Protein AF-A0A538G1U7-F1 (afdb_monomer_lite)

Foldseek 3Di:
DPPPVVVVVVDDDPDDPDDDPDDDPDDDDPVPPPVVVVVVPDDDDPDPDDPPDADPVRVVVVLCVLLQQVHADADQPQVNQVSNVKAFPLFLVRVLVSNVNRHPPRDQVSVLVCLQVQQWFWAQFPPRGIIIHGLVSLVVRCVVCLVVLVVCCCVPVVDDPVQLLQLLVVLCVCQPPNRKDFQVRQVVVPSRNDDVCNSSVFGKIQHPPDSGPVRRHSGIIHGSVNSD

Sequence (228 aa):
MRRLERLACLLREPREQGLRPGGVLLGIALDRLGDDVHRRTVTWRPVAGSQRVLTERALNRAVLARQLLLERAKLPLARAAERVGCLQTQYAPSAYIGFWSRLEGFEREQLTRALERRSVVQAMMMRNTIHVASSRDYWPMILAIRAERKAWARRVQQAEDRELERAAAKLRKLLAGGETLRLRELQALGRIVWRPGTAIWVDLVRVPPSGTWERRRADLYGLAEDWL

Structure (mmCIF, N/CA/C/O backbone):
data_AF-A0A538G1U7-F1
#
_entry.id   AF-A0A538G1U7-F1
#
loop_
_atom_site.group_PDB
_atom_site.id
_atom_site.type_symbol
_atom_site.label_atom_id
_atom_site.label_alt_id
_atom_site.label_comp_id
_atom_site.label_asym_id
_atom_site.label_entity_id
_atom_site.label_seq_id
_atom_site.pdbx_PDB_ins_code
_atom_site.Cartn_x
_atom_site.Cartn_y
_atom_site.Cartn_z
_atom_site.occupancy
_atom_site.B_iso_or_equiv
_atom_site.auth_seq_id
_atom_site.auth_comp_id
_atom_site.auth_asym_id
_atom_site.auth_atom_id
_atom_site.pdbx_PDB_model_num
ATOM 1 N N . MET A 1 1 ? 16.052 44.076 -12.932 1.00 44.34 1 MET A N 1
ATOM 2 C CA . MET A 1 1 ? 16.439 43.867 -11.516 1.00 44.34 1 MET A CA 1
ATOM 3 C C . MET A 1 1 ? 15.292 43.705 -10.504 1.00 44.34 1 MET A C 1
ATOM 5 O O . MET A 1 1 ? 15.570 43.177 -9.448 1.00 44.34 1 MET A O 1
ATOM 9 N N . ARG A 1 2 ? 14.011 44.030 -10.773 1.00 37.94 2 ARG A N 1
ATOM 10 C CA . ARG A 1 2 ? 12.930 43.920 -9.748 1.00 37.94 2 ARG A CA 1
ATOM 11 C C . ARG A 1 2 ? 12.080 42.631 -9.760 1.00 37.94 2 ARG A C 1
ATOM 13 O O . ARG A 1 2 ? 11.063 42.562 -9.077 1.00 37.94 2 ARG A O 1
ATOM 20 N N . ARG A 1 3 ? 12.460 41.603 -10.533 1.00 33.12 3 ARG A N 1
ATOM 21 C CA . ARG A 1 3 ? 11.709 40.326 -10.630 1.00 33.12 3 ARG A CA 1
ATOM 22 C C . ARG A 1 3 ? 12.423 39.117 -10.008 1.00 33.12 3 ARG A C 1
ATOM 24 O O . ARG A 1 3 ? 11.791 38.085 -9.835 1.00 33.12 3 ARG A O 1
ATOM 31 N N . LEU A 1 4 ? 13.696 39.261 -9.631 1.00 32.84 4 LEU A N 1
ATOM 32 C CA . LEU A 1 4 ? 14.513 38.190 -9.039 1.00 32.84 4 LEU A CA 1
ATOM 33 C C . LEU A 1 4 ? 14.521 38.210 -7.499 1.00 32.84 4 LEU A C 1
ATOM 35 O O . LEU A 1 4 ? 14.695 37.167 -6.881 1.00 32.84 4 LEU A O 1
ATOM 39 N N . GLU A 1 5 ? 14.215 39.344 -6.863 1.00 32.16 5 GLU A N 1
ATOM 40 C CA . GLU A 1 5 ? 14.217 39.458 -5.393 1.00 32.16 5 GLU A CA 1
ATOM 41 C C . GLU A 1 5 ? 13.002 38.798 -4.713 1.00 32.16 5 GLU A C 1
ATOM 43 O O . GLU A 1 5 ? 13.082 38.426 -3.546 1.00 32.16 5 GLU A O 1
ATOM 48 N N . ARG A 1 6 ? 11.894 38.545 -5.432 1.00 33.81 6 ARG A N 1
ATOM 49 C CA . ARG A 1 6 ? 10.743 37.809 -4.862 1.00 33.81 6 ARG A CA 1
ATOM 50 C C . ARG A 1 6 ? 10.951 36.297 -4.792 1.00 33.81 6 ARG A C 1
ATOM 52 O O . ARG A 1 6 ? 10.266 35.642 -4.015 1.00 33.81 6 ARG A O 1
ATOM 59 N N . LEU A 1 7 ? 11.889 35.739 -5.562 1.00 30.88 7 LEU A N 1
ATOM 60 C CA . LEU A 1 7 ? 12.224 34.314 -5.474 1.00 30.88 7 LEU A CA 1
ATOM 61 C C . LEU A 1 7 ? 13.214 34.011 -4.342 1.00 30.88 7 LEU A C 1
ATOM 63 O O . LEU A 1 7 ? 13.227 32.896 -3.831 1.00 30.88 7 LEU A O 1
ATOM 67 N N . ALA A 1 8 ? 13.992 35.001 -3.900 1.00 28.52 8 ALA A N 1
ATOM 68 C CA . ALA A 1 8 ? 15.019 34.811 -2.878 1.00 28.52 8 ALA A CA 1
ATOM 69 C C . ALA A 1 8 ? 14.463 34.674 -1.445 1.00 28.52 8 ALA A C 1
ATOM 71 O O . ALA A 1 8 ? 15.168 34.200 -0.559 1.00 28.52 8 ALA A O 1
ATOM 72 N N . CYS A 1 9 ? 13.195 35.027 -1.199 1.00 30.38 9 CYS A N 1
ATOM 73 C CA . CYS A 1 9 ? 12.581 34.872 0.126 1.00 30.38 9 CYS A CA 1
ATOM 74 C C . CYS A 1 9 ? 12.020 33.453 0.381 1.00 30.38 9 CYS A C 1
ATOM 76 O O . CYS A 1 9 ? 11.665 33.121 1.507 1.00 30.38 9 CYS A O 1
ATOM 78 N N . LEU A 1 10 ? 11.977 32.586 -0.639 1.00 33.16 10 LEU A N 1
ATOM 79 C CA . LEU A 1 10 ? 11.431 31.222 -0.543 1.00 33.16 10 LEU A CA 1
ATOM 80 C C . LEU A 1 10 ? 12.431 30.168 -0.027 1.00 33.16 10 LEU A C 1
ATOM 82 O O . LEU A 1 10 ? 12.093 28.988 0.015 1.00 33.16 10 LEU A O 1
ATOM 86 N N . LEU A 1 11 ? 13.648 30.570 0.360 1.00 34.09 11 LEU A N 1
ATOM 87 C CA . LEU A 1 11 ? 14.743 29.655 0.714 1.00 34.09 11 LEU A CA 1
ATOM 88 C C . LEU A 1 11 ? 15.348 29.883 2.111 1.00 34.09 11 LEU A C 1
ATOM 90 O O . LEU A 1 11 ? 16.495 29.511 2.340 1.00 34.09 11 LEU A O 1
ATOM 94 N N . ARG A 1 12 ? 14.611 30.458 3.072 1.00 32.06 12 ARG A N 1
ATOM 95 C CA . ARG A 1 12 ? 15.049 30.416 4.481 1.00 32.06 12 ARG A CA 1
ATOM 96 C C . ARG A 1 12 ? 14.421 29.231 5.214 1.00 32.06 12 ARG A C 1
ATOM 98 O O . ARG A 1 12 ? 13.218 29.005 5.144 1.00 32.06 12 ARG A O 1
ATOM 105 N N . GLU A 1 13 ? 15.299 28.463 5.850 1.00 34.59 13 GLU A N 1
ATOM 106 C CA . GLU A 1 13 ? 15.060 27.206 6.559 1.00 34.59 13 GLU A CA 1
ATOM 107 C C . GLU A 1 13 ? 13.915 27.253 7.589 1.00 34.59 13 GLU A C 1
ATOM 109 O O . GLU A 1 13 ? 13.668 28.298 8.194 1.00 34.59 13 GLU A O 1
ATOM 114 N N . PRO A 1 14 ? 13.263 26.107 7.876 1.00 35.12 14 PRO A N 1
ATOM 115 C CA . PRO A 1 14 ? 12.273 25.979 8.937 1.00 35.12 14 PRO A CA 1
ATOM 116 C C . PRO A 1 14 ? 12.979 25.875 10.294 1.00 35.12 14 PRO A C 1
ATOM 118 O O . PRO A 1 14 ? 13.036 24.806 10.900 1.00 35.12 14 PRO A O 1
ATOM 121 N N . ARG A 1 15 ? 13.542 26.978 10.782 1.00 31.94 15 ARG A N 1
ATOM 122 C CA . ARG A 1 15 ? 13.901 27.099 12.196 1.00 31.94 15 ARG A CA 1
ATOM 123 C C . ARG A 1 15 ? 12.947 28.088 12.851 1.00 31.94 15 ARG A C 1
ATOM 125 O O . ARG A 1 15 ? 12.766 29.197 12.368 1.00 31.94 15 ARG A O 1
ATOM 132 N N . GLU A 1 16 ? 12.345 27.610 13.937 1.00 35.84 16 GLU A N 1
ATOM 133 C CA . GLU A 1 16 ? 11.617 28.388 14.941 1.00 35.84 16 GLU A CA 1
ATOM 134 C C . GLU A 1 16 ? 10.232 28.897 14.512 1.00 35.84 16 GLU A C 1
ATOM 136 O O . GLU A 1 16 ? 9.997 30.077 14.265 1.00 35.84 16 GLU A O 1
ATOM 141 N N . GLN A 1 17 ? 9.246 27.992 14.545 1.00 36.72 17 GLN A N 1
ATOM 142 C CA . GLN A 1 17 ? 7.859 28.385 14.819 1.00 36.72 17 GLN A CA 1
ATOM 143 C C . GLN A 1 17 ? 7.765 28.855 16.280 1.00 36.72 17 GLN A C 1
ATOM 145 O O . GLN A 1 17 ? 7.341 28.118 17.168 1.00 36.72 17 GLN A O 1
ATOM 150 N N . GLY A 1 18 ? 8.217 30.083 16.538 1.00 28.28 18 GLY A N 1
ATOM 151 C CA . GLY A 1 18 ? 7.976 30.782 17.794 1.00 28.28 18 GLY A CA 1
ATOM 152 C C . GLY A 1 18 ? 6.490 31.113 17.916 1.00 28.28 18 GLY A C 1
ATOM 153 O O . GLY A 1 18 ? 5.985 32.004 17.234 1.00 28.28 18 GLY A O 1
ATOM 154 N N . LEU A 1 19 ? 5.785 30.377 18.774 1.00 34.47 19 LEU A N 1
ATOM 155 C CA . LEU A 1 19 ? 4.398 30.652 19.141 1.00 34.47 19 LEU A CA 1
ATOM 156 C C . LEU A 1 19 ? 4.337 31.993 19.889 1.00 34.47 19 LEU A C 1
ATOM 158 O O . LEU A 1 19 ? 4.812 32.098 21.018 1.00 34.47 19 LEU A O 1
ATOM 162 N N . ARG A 1 20 ? 3.746 33.025 19.275 1.00 32.31 20 ARG A N 1
ATOM 163 C CA . ARG A 1 20 ? 3.330 34.231 20.005 1.00 32.31 20 ARG A CA 1
ATOM 164 C C . ARG A 1 20 ? 1.967 33.973 20.664 1.00 32.31 20 ARG A C 1
ATOM 166 O O . ARG A 1 20 ? 1.074 33.450 19.995 1.00 32.31 20 ARG A O 1
ATOM 173 N N . PRO A 1 21 ? 1.774 34.330 21.944 1.00 33.50 21 PRO A N 1
ATOM 174 C CA . PRO A 1 21 ? 0.507 34.133 22.634 1.00 33.50 21 PRO A CA 1
ATOM 175 C C . PRO A 1 21 ? -0.481 35.222 22.198 1.00 33.50 21 PRO A C 1
ATOM 177 O O . PRO A 1 21 ? -0.454 36.347 22.686 1.00 33.50 21 PRO A O 1
ATOM 180 N N . GLY A 1 22 ? -1.328 34.890 21.228 1.00 32.31 22 GLY A N 1
ATOM 181 C CA . GLY A 1 22 ? -2.382 35.772 20.732 1.00 32.31 22 GLY A CA 1
ATOM 182 C C . GLY A 1 22 ? -2.968 35.246 19.428 1.00 32.31 22 GLY A C 1
ATOM 183 O O . GLY A 1 22 ? -2.480 35.583 18.358 1.00 32.31 22 GLY A O 1
ATOM 184 N N . GLY A 1 23 ? -4.009 34.414 19.529 1.00 30.97 23 GLY A N 1
ATOM 185 C CA . GLY A 1 23 ? -4.770 33.903 18.383 1.00 30.97 23 GLY A CA 1
ATOM 186 C C . GLY A 1 23 ? -4.210 32.606 17.795 1.00 30.97 23 GLY A C 1
ATOM 187 O O . GLY A 1 23 ? -3.377 32.614 16.895 1.00 30.97 23 GLY A O 1
ATOM 188 N N . VAL A 1 24 ? -4.701 31.467 18.285 1.00 29.08 24 VAL A N 1
ATOM 189 C CA . VAL A 1 24 ? -4.413 30.149 17.706 1.00 29.08 24 VAL A CA 1
ATOM 190 C C . VAL A 1 24 ? -5.210 29.996 16.407 1.00 29.08 24 VAL A C 1
ATOM 192 O O . VAL A 1 24 ? -6.417 29.770 16.441 1.00 29.08 24 VAL A O 1
ATOM 195 N N . LEU A 1 25 ? -4.536 30.092 15.260 1.00 29.36 25 LEU A N 1
ATOM 196 C CA . LEU A 1 25 ? -5.023 29.555 13.987 1.00 29.36 25 LEU A CA 1
ATOM 197 C C . LEU A 1 25 ? -4.404 28.163 13.824 1.00 29.36 25 LEU A C 1
ATOM 199 O O . LEU A 1 25 ? -3.249 28.012 13.427 1.00 29.36 25 LEU A O 1
ATOM 203 N N . LEU A 1 26 ? -5.157 27.139 14.233 1.00 31.12 26 LEU A N 1
ATOM 204 C CA . LEU A 1 26 ? -4.727 25.747 14.169 1.00 31.12 26 LEU A CA 1
ATOM 205 C C . LEU A 1 26 ? -4.670 25.301 12.701 1.00 31.12 26 LEU A C 1
ATOM 207 O O . LEU A 1 26 ? -5.693 25.134 12.036 1.00 31.12 26 LEU A O 1
ATOM 211 N N . GLY A 1 27 ? -3.447 25.122 12.207 1.00 30.02 27 GLY A N 1
ATOM 212 C CA . GLY A 1 27 ? -3.151 24.644 10.868 1.00 30.02 27 GLY A CA 1
ATOM 213 C C . GLY A 1 27 ? -3.585 23.197 10.639 1.00 30.02 27 GLY A C 1
ATOM 214 O O . GLY A 1 27 ? -3.005 22.258 11.177 1.00 30.02 27 GLY A O 1
ATOM 215 N N . ILE A 1 28 ? -4.535 23.028 9.726 1.00 29.14 28 ILE A N 1
ATOM 216 C CA . ILE A 1 28 ? -4.480 22.004 8.682 1.00 29.14 28 ILE A CA 1
ATOM 217 C C . ILE A 1 28 ? -4.607 22.785 7.377 1.00 29.14 28 ILE A C 1
ATOM 219 O O . ILE A 1 28 ? -5.504 23.611 7.239 1.00 29.14 28 ILE A O 1
ATOM 223 N N . ALA A 1 29 ? -3.662 22.581 6.465 1.00 31.03 29 ALA A N 1
ATOM 224 C CA . ALA A 1 29 ? -3.515 23.320 5.21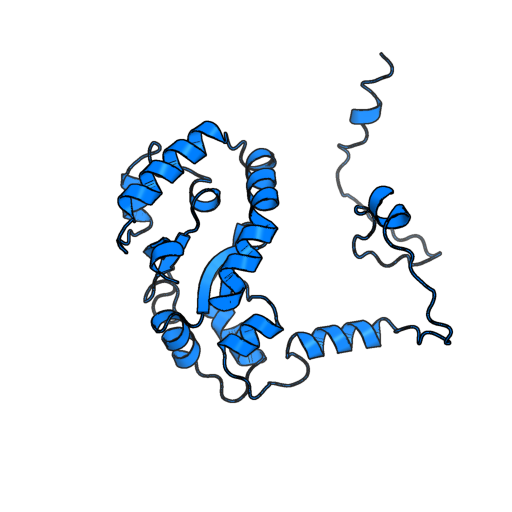9 1.00 31.03 29 ALA A CA 1
ATOM 225 C C . ALA A 1 29 ? -4.829 23.425 4.415 1.00 31.03 29 ALA A C 1
ATOM 227 O O . ALA A 1 29 ? -5.165 22.536 3.638 1.00 31.03 29 ALA A O 1
ATOM 228 N N . LEU A 1 30 ? -5.535 24.545 4.578 1.00 32.94 30 LEU A N 1
ATOM 229 C CA . LEU A 1 30 ? -6.548 25.044 3.644 1.00 32.94 30 LEU A CA 1
ATOM 230 C C . LEU A 1 30 ? -6.001 26.184 2.765 1.00 32.94 30 LEU A C 1
ATOM 232 O O . LEU A 1 30 ? -6.608 26.527 1.757 1.00 32.94 30 LEU A O 1
ATOM 236 N N . ASP A 1 31 ? -4.792 26.677 3.042 1.00 33.31 31 ASP A N 1
ATOM 237 C CA . ASP A 1 31 ? -4.161 27.791 2.314 1.00 33.31 31 ASP A CA 1
ATOM 238 C C . ASP A 1 31 ? -3.527 27.418 0.959 1.00 33.31 31 ASP A C 1
ATOM 240 O O . ASP A 1 31 ? -2.679 28.135 0.428 1.00 33.31 31 ASP A O 1
ATOM 244 N N . ARG A 1 32 ? -3.945 26.307 0.339 1.00 36.81 32 ARG A N 1
ATOM 245 C CA . ARG A 1 32 ? -3.581 25.990 -1.058 1.00 36.81 32 ARG A CA 1
ATOM 246 C C . ARG A 1 32 ? -4.742 25.596 -1.968 1.00 36.81 32 ARG A C 1
ATOM 248 O O . ARG A 1 32 ? -4.506 25.138 -3.078 1.00 36.81 32 ARG A O 1
ATOM 255 N N . LEU A 1 33 ? -5.977 25.860 -1.548 1.00 39.06 33 LEU A N 1
ATOM 256 C CA . LEU A 1 33 ? -7.138 25.890 -2.443 1.00 39.06 33 LEU A CA 1
ATOM 257 C C . LEU A 1 33 ? -7.825 27.259 -2.360 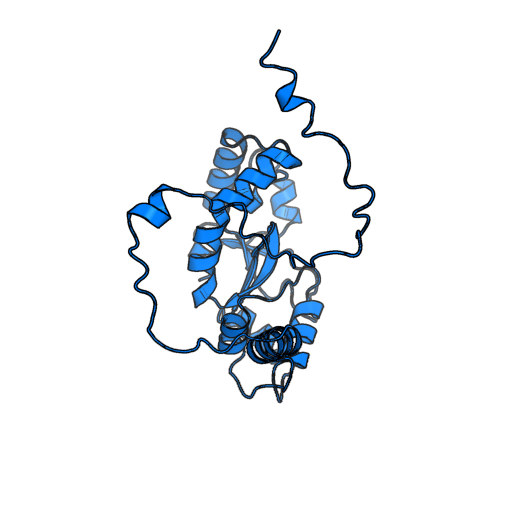1.00 39.06 33 LEU A C 1
ATOM 259 O O . LEU A 1 33 ? -9.035 27.377 -2.204 1.00 39.06 33 LEU A O 1
ATOM 263 N N . GLY A 1 34 ? -7.026 28.317 -2.493 1.00 40.56 34 GLY A N 1
ATOM 264 C CA . GLY A 1 34 ? -7.499 29.616 -2.969 1.00 40.56 34 GLY A CA 1
ATOM 265 C C . GLY A 1 34 ? -7.717 29.573 -4.480 1.00 40.56 34 GLY A C 1
ATOM 266 O O . GLY A 1 34 ? -7.108 30.346 -5.208 1.00 40.56 34 GLY A O 1
ATOM 267 N N . ASP A 1 35 ? -8.512 28.616 -4.957 1.00 49.72 35 ASP A N 1
ATOM 268 C CA . ASP A 1 35 ? -8.921 28.566 -6.354 1.00 49.72 35 ASP A CA 1
ATOM 269 C C . ASP A 1 35 ? -10.183 29.427 -6.472 1.00 49.72 35 ASP A C 1
ATOM 271 O O . ASP A 1 35 ? -11.294 28.987 -6.158 1.00 49.72 35 ASP A O 1
ATOM 275 N N . ASP A 1 36 ? -10.015 30.702 -6.834 1.00 54.44 36 ASP A N 1
ATOM 276 C CA . ASP A 1 36 ? -11.119 31.663 -7.003 1.00 54.44 36 ASP A CA 1
ATOM 277 C C . ASP A 1 36 ? -12.209 31.135 -7.958 1.00 54.44 36 ASP A C 1
ATOM 279 O O . ASP A 1 36 ? -13.371 31.543 -7.879 1.00 54.44 36 ASP A O 1
ATOM 283 N N . VAL A 1 37 ? -11.861 30.172 -8.819 1.00 54.19 37 VAL A N 1
ATOM 284 C CA . VAL A 1 37 ? -12.783 29.445 -9.697 1.00 54.19 37 VAL A CA 1
ATOM 285 C C . VAL A 1 37 ? -13.787 28.603 -8.902 1.00 54.19 37 VAL A C 1
ATOM 287 O O . VAL A 1 37 ? -14.981 28.634 -9.211 1.00 54.19 37 VAL A O 1
ATOM 290 N N . HIS A 1 38 ? -13.349 27.904 -7.848 1.00 51.25 38 HIS A N 1
ATOM 291 C CA . HIS A 1 38 ? -14.212 27.044 -7.029 1.00 51.25 38 HIS A CA 1
ATOM 292 C C . HIS A 1 38 ? -15.262 2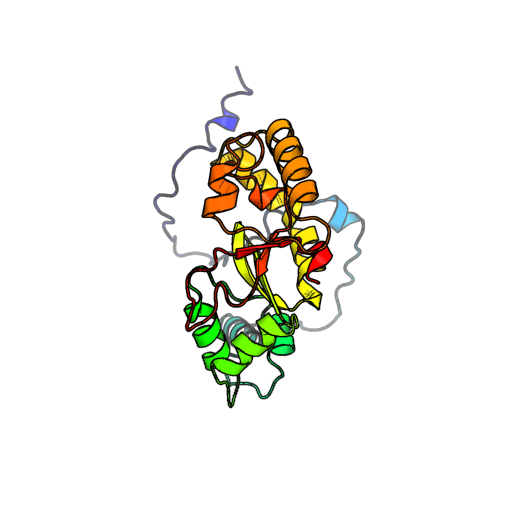7.859 -6.260 1.00 51.25 38 HIS A C 1
ATOM 294 O O . HIS A 1 38 ? -16.436 27.492 -6.229 1.00 51.25 38 HIS A O 1
ATOM 300 N N . ARG A 1 39 ? -14.874 29.021 -5.711 1.00 50.44 39 ARG A N 1
ATOM 301 C CA . ARG A 1 39 ? -15.819 29.931 -5.033 1.00 50.44 39 ARG A CA 1
ATOM 302 C C . ARG A 1 39 ? -16.857 30.536 -5.977 1.00 50.44 39 ARG A C 1
ATOM 304 O O . ARG A 1 39 ? -17.969 30.806 -5.541 1.00 50.44 39 ARG A O 1
ATOM 311 N N . ARG A 1 40 ? -16.504 30.777 -7.245 1.00 56.16 40 ARG A N 1
ATOM 312 C CA . ARG A 1 40 ? -17.424 31.359 -8.241 1.00 56.16 40 ARG A CA 1
ATOM 313 C C . ARG A 1 40 ? -18.431 30.353 -8.795 1.00 56.16 40 ARG A C 1
ATOM 315 O O . ARG A 1 40 ? -19.510 30.758 -9.208 1.00 56.16 40 ARG A O 1
ATOM 322 N N . THR A 1 41 ? -18.082 29.067 -8.822 1.00 54.16 41 THR A N 1
ATOM 323 C CA . THR A 1 41 ? -18.925 28.006 -9.401 1.00 54.16 41 THR A CA 1
ATOM 324 C C . THR A 1 41 ? -19.792 27.288 -8.373 1.00 54.16 41 THR A C 1
ATOM 326 O O . THR A 1 41 ? -20.861 26.793 -8.725 1.00 54.16 41 THR A O 1
ATOM 329 N N . VAL A 1 42 ? -19.386 27.255 -7.101 1.00 49.34 42 VAL A N 1
ATOM 330 C CA . VAL A 1 42 ? -20.154 26.611 -6.030 1.00 49.34 42 VAL A CA 1
ATOM 331 C C . VAL A 1 42 ? -20.807 27.675 -5.154 1.00 49.34 42 VAL A C 1
ATOM 333 O O . VAL A 1 42 ? -20.184 28.230 -4.252 1.00 49.34 42 VAL A O 1
ATOM 336 N N . THR A 1 43 ? -22.096 27.943 -5.377 1.00 50.25 43 THR A N 1
ATOM 337 C CA . THR A 1 43 ? -22.890 28.737 -4.433 1.00 50.25 43 THR A CA 1
ATOM 338 C C . THR A 1 43 ? -23.116 27.918 -3.165 1.00 50.25 43 THR A C 1
ATOM 340 O O . THR A 1 43 ? -24.023 27.084 -3.102 1.00 50.25 43 THR A O 1
ATOM 343 N N . TRP A 1 44 ? -22.288 28.139 -2.146 1.00 53.44 44 TRP A N 1
ATOM 344 C CA . TRP A 1 44 ? -22.532 27.591 -0.816 1.00 53.44 44 TRP A CA 1
ATOM 345 C C . TRP A 1 44 ? -23.756 28.305 -0.237 1.00 53.44 44 TRP A C 1
ATOM 347 O O . TRP A 1 44 ? -23.669 29.463 0.165 1.00 53.44 44 TRP A O 1
ATOM 357 N N . ARG A 1 45 ? -24.925 27.653 -0.235 1.00 55.88 45 ARG A N 1
ATOM 358 C CA . ARG A 1 45 ? -26.075 28.160 0.521 1.00 55.88 45 ARG A CA 1
ATOM 359 C C . ARG A 1 45 ? -25.779 27.941 2.005 1.00 55.88 45 ARG A C 1
ATOM 361 O O . ARG A 1 45 ? -25.618 26.785 2.399 1.00 55.88 45 ARG A O 1
ATOM 368 N N . PRO A 1 46 ? -25.701 28.996 2.834 1.00 55.34 46 PRO A N 1
ATOM 369 C CA . PRO A 1 46 ? -25.595 28.820 4.272 1.00 55.34 46 PRO A CA 1
ATOM 370 C C . PRO A 1 46 ? -26.812 28.022 4.739 1.00 55.34 46 PRO A C 1
ATOM 372 O O . PRO A 1 46 ? -27.951 28.429 4.516 1.00 55.34 46 PRO A O 1
ATOM 375 N N . VAL A 1 47 ? -26.586 26.861 5.348 1.00 60.84 47 VAL A N 1
ATOM 376 C CA . VAL A 1 47 ? -27.666 26.124 6.006 1.00 60.84 47 VAL A CA 1
ATOM 377 C C . VAL A 1 47 ? -28.062 26.940 7.234 1.00 60.84 47 VAL A C 1
ATOM 379 O O . VAL A 1 47 ? -27.245 27.115 8.138 1.00 60.84 47 VAL A O 1
ATOM 382 N N . ALA A 1 48 ? -29.284 27.478 7.248 1.00 55.12 48 ALA A N 1
ATOM 383 C CA . ALA A 1 48 ? -29.810 28.243 8.372 1.00 55.12 48 ALA A CA 1
ATOM 384 C C . ALA A 1 48 ? -29.968 27.323 9.594 1.00 55.12 48 ALA A C 1
ATOM 386 O O . ALA A 1 48 ? -30.881 26.506 9.673 1.00 55.12 48 ALA A O 1
ATOM 387 N N . GLY A 1 49 ? -29.030 27.433 10.527 1.00 60.94 49 GLY A N 1
ATOM 388 C CA . GLY A 1 49 ? -29.016 26.729 11.802 1.00 60.94 49 GLY A CA 1
ATOM 389 C C . GLY A 1 49 ? -27.752 27.107 12.564 1.00 60.94 49 GLY A C 1
ATOM 390 O O . GLY A 1 49 ? -26.714 27.354 11.948 1.00 60.94 49 GLY A O 1
ATOM 391 N N . SER A 1 50 ? -27.815 27.175 13.896 1.00 68.19 50 SER A N 1
ATOM 392 C CA . SER A 1 50 ? -26.617 27.343 14.721 1.00 68.19 50 SER A CA 1
ATOM 393 C C . SE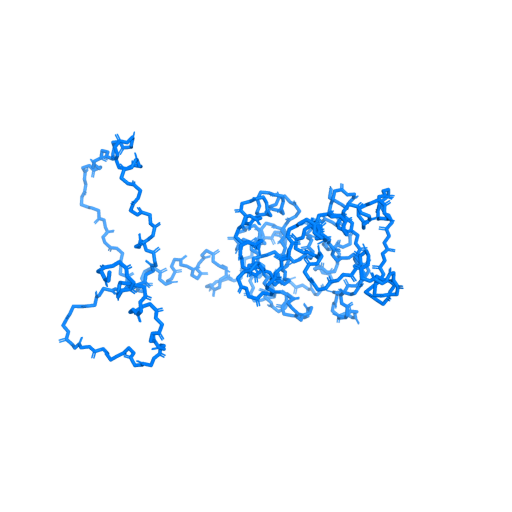R A 1 50 ? -25.714 26.130 14.497 1.00 68.19 50 SER A C 1
ATOM 395 O O . SER A 1 50 ? -25.934 25.062 15.075 1.00 68.19 50 SER A O 1
ATOM 397 N N . GLN A 1 51 ? -24.738 26.246 13.598 1.00 72.62 51 GLN A N 1
ATOM 398 C CA . GLN A 1 51 ? -23.824 25.147 13.337 1.00 72.62 51 GLN A CA 1
ATOM 399 C C . GLN A 1 51 ? -23.063 24.854 14.627 1.00 72.62 51 GLN A C 1
ATOM 401 O O . GLN A 1 51 ? -22.373 25.715 15.172 1.00 72.62 51 GLN A O 1
ATOM 406 N N . ARG A 1 52 ? -23.220 23.632 15.141 1.00 82.00 52 ARG A N 1
ATOM 407 C CA . ARG A 1 52 ? -22.481 23.176 16.314 1.00 82.00 52 ARG A CA 1
ATOM 408 C C . ARG A 1 52 ? -20.986 23.275 16.011 1.00 82.00 52 ARG A C 1
ATOM 410 O O . ARG A 1 52 ? -20.466 22.494 15.215 1.00 82.00 52 ARG A O 1
ATOM 417 N N . VAL A 1 53 ? -20.292 24.186 16.687 1.00 85.88 53 VAL A N 1
ATOM 418 C CA . VAL A 1 53 ? -18.831 24.281 16.617 1.00 85.88 53 VAL A CA 1
ATOM 419 C C . VAL A 1 53 ? -18.227 23.063 17.318 1.00 85.88 53 VAL A C 1
ATOM 421 O O . VAL A 1 53 ? -18.529 22.775 18.478 1.00 85.88 53 VAL A O 1
ATOM 424 N N . LEU A 1 54 ? -17.399 22.301 16.600 1.00 90.06 54 LEU A N 1
ATOM 425 C CA . LEU A 1 54 ? -16.689 21.154 17.165 1.00 90.06 54 LEU A CA 1
ATOM 426 C C . LEU A 1 54 ? -15.447 21.636 17.914 1.00 90.06 54 LEU A C 1
ATOM 428 O O . LEU A 1 54 ? -14.609 22.333 17.352 1.00 90.06 54 LEU A O 1
ATOM 432 N N . THR A 1 55 ? -15.306 21.221 19.173 1.00 92.88 55 THR A N 1
ATOM 433 C CA . THR A 1 55 ? -14.074 21.447 19.938 1.00 92.88 55 THR A CA 1
ATOM 434 C C . THR A 1 55 ? -12.938 20.576 19.401 1.00 92.88 55 THR A C 1
ATOM 436 O O . THR A 1 55 ? -13.176 19.534 18.785 1.00 92.88 55 THR A O 1
ATOM 439 N N . GLU A 1 56 ? -11.690 20.939 19.694 1.00 94.94 56 GLU A N 1
ATOM 440 C CA . GLU A 1 56 ? -10.519 20.133 19.321 1.00 94.94 56 GLU A CA 1
ATOM 441 C C . GLU A 1 56 ? -10.614 18.699 19.860 1.00 94.94 56 GLU A C 1
ATOM 443 O O . GLU A 1 56 ? -10.380 17.729 19.138 1.00 94.94 56 GLU A O 1
ATOM 448 N N . ARG A 1 57 ? -11.071 18.542 21.110 1.00 94.88 57 ARG A N 1
ATOM 449 C CA . ARG A 1 57 ? -11.326 17.223 21.701 1.00 94.88 57 ARG A CA 1
ATOM 450 C C . ARG A 1 57 ? -12.364 16.441 20.894 1.00 94.88 57 ARG A C 1
ATOM 452 O O . ARG A 1 57 ? -12.168 15.248 20.664 1.00 94.88 57 ARG A O 1
ATOM 459 N N . ALA A 1 58 ? -13.441 17.090 20.448 1.00 95.38 58 ALA A N 1
ATOM 460 C CA . ALA A 1 58 ? -14.463 16.446 19.626 1.00 95.38 58 ALA A CA 1
ATOM 461 C C . ALA A 1 58 ? -13.902 16.013 18.262 1.00 95.38 58 ALA A C 1
ATOM 463 O O . ALA A 1 58 ? -14.135 14.877 17.849 1.00 95.38 58 ALA A O 1
ATOM 464 N N . LEU A 1 59 ? -13.109 16.864 17.602 1.00 96.25 59 LEU A N 1
ATOM 465 C CA . LEU A 1 59 ? -12.426 16.524 16.349 1.00 96.25 59 LEU A CA 1
ATOM 466 C C . LEU A 1 59 ? -11.471 15.341 16.534 1.00 96.25 59 LEU A C 1
ATOM 468 O O . LEU A 1 59 ? -11.527 14.377 15.772 1.00 96.25 59 LEU A O 1
ATOM 472 N N . ASN A 1 60 ? -10.653 15.363 17.584 1.00 97.31 60 ASN A N 1
ATOM 473 C CA . ASN A 1 60 ? -9.714 14.294 17.895 1.00 97.31 60 ASN A CA 1
ATOM 474 C C . ASN A 1 60 ? -10.425 12.952 18.146 1.00 97.31 60 ASN A C 1
ATOM 476 O O . ASN A 1 60 ? -10.053 11.936 17.556 1.00 97.31 60 ASN A O 1
ATOM 480 N N . ARG A 1 61 ? -11.486 12.940 18.966 1.00 97.25 61 ARG A N 1
ATOM 481 C CA . ARG A 1 61 ? -12.285 11.724 19.192 1.00 97.25 61 ARG A CA 1
ATOM 482 C C . ARG A 1 61 ? -12.953 11.246 17.907 1.00 97.25 61 ARG A C 1
ATOM 484 O O . ARG A 1 61 ? -12.940 10.051 17.634 1.00 97.25 61 ARG A O 1
ATOM 491 N N . ALA A 1 62 ? -13.460 12.160 17.083 1.00 95.75 62 ALA A N 1
ATOM 492 C CA . ALA A 1 62 ? -14.065 11.809 15.806 1.00 95.75 62 ALA A CA 1
ATOM 493 C C . ALA A 1 62 ? -13.046 11.211 14.817 1.00 95.75 62 ALA A C 1
A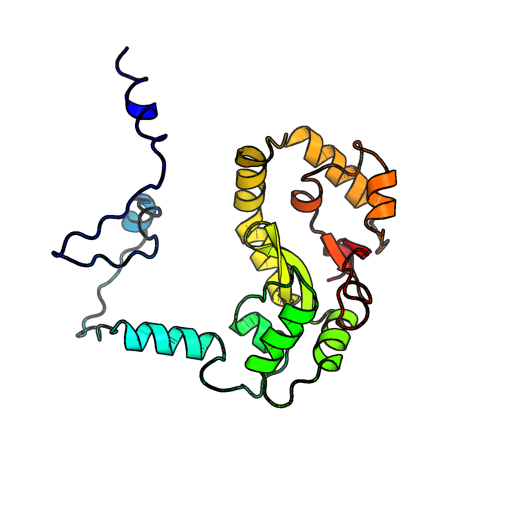TOM 495 O O . ALA A 1 62 ? -13.390 10.299 14.065 1.00 95.75 62 ALA A O 1
ATOM 496 N N . VAL A 1 63 ? -11.793 11.681 14.812 1.00 95.88 63 VAL A N 1
ATOM 497 C CA . VAL A 1 63 ? -10.713 11.077 14.013 1.00 95.88 63 VAL A CA 1
ATOM 498 C C . VAL A 1 63 ? -10.372 9.683 14.532 1.00 95.88 63 VAL A C 1
ATOM 500 O O . VAL A 1 63 ? -10.346 8.745 13.740 1.00 95.88 63 VAL A O 1
ATOM 503 N N . LEU A 1 64 ? -10.181 9.508 15.841 1.00 97.62 64 LEU A N 1
ATOM 504 C CA . LEU A 1 64 ? -9.862 8.197 16.420 1.00 97.62 64 LEU A CA 1
ATOM 505 C C . LEU A 1 64 ? -10.988 7.177 16.219 1.00 97.62 64 LEU A C 1
ATOM 507 O O . LEU A 1 64 ? -10.707 6.022 15.909 1.00 97.62 64 LEU A O 1
ATOM 511 N N . ALA A 1 65 ? -12.249 7.606 16.315 1.00 96.81 65 ALA A N 1
ATOM 512 C CA . ALA A 1 65 ? -13.405 6.768 16.004 1.00 96.81 65 ALA A CA 1
ATOM 513 C C . ALA A 1 65 ? -13.387 6.317 14.534 1.00 96.81 65 ALA A C 1
ATOM 515 O O . ALA A 1 65 ? -13.521 5.132 14.237 1.00 96.81 65 ALA A O 1
ATOM 516 N N . ARG A 1 66 ? -13.153 7.245 13.591 1.00 95.75 66 ARG A N 1
ATOM 517 C CA . ARG A 1 66 ? -13.036 6.911 12.158 1.00 95.75 66 ARG A CA 1
ATOM 518 C C . ARG A 1 66 ? -11.824 6.029 11.854 1.00 95.75 66 ARG A C 1
ATOM 520 O O . ARG A 1 66 ? -11.886 5.240 10.921 1.00 95.75 66 ARG A O 1
ATOM 527 N N . GLN A 1 67 ? -10.763 6.136 12.651 1.00 97.56 67 GLN A N 1
ATOM 528 C CA . GLN A 1 67 ? -9.547 5.329 12.551 1.00 97.56 67 GLN A CA 1
ATOM 529 C C . GLN A 1 67 ? -9.637 3.968 13.258 1.00 97.56 67 GLN A C 1
ATOM 531 O O . GLN A 1 67 ? -8.664 3.215 13.195 1.00 97.56 67 GLN A O 1
ATOM 536 N N . LEU A 1 68 ? -10.778 3.644 13.886 1.00 98.06 68 LEU A N 1
ATOM 537 C CA . LEU A 1 68 ? -11.006 2.405 14.645 1.00 98.06 68 LEU A CA 1
ATOM 538 C C . LEU A 1 68 ? -10.042 2.252 15.838 1.00 98.06 68 LEU A C 1
ATOM 540 O O . LEU A 1 68 ? -9.523 1.174 16.101 1.00 98.06 68 LEU A O 1
ATOM 544 N N . LEU A 1 69 ? -9.742 3.366 16.514 1.00 98.00 69 LEU A N 1
ATOM 545 C CA . LEU A 1 69 ? -8.770 3.435 17.615 1.00 98.00 69 LEU A CA 1
ATOM 546 C C . LEU A 1 69 ? -9.393 3.777 18.976 1.00 98.00 69 LEU A C 1
ATOM 548 O O . LEU A 1 69 ? -8.676 3.822 19.970 1.00 98.00 69 LEU A O 1
ATOM 552 N N . LEU A 1 70 ? -10.698 4.055 19.036 1.00 97.62 70 LEU A N 1
ATOM 553 C CA . LEU A 1 70 ? -11.412 4.160 20.318 1.00 97.62 70 LEU A CA 1
ATOM 554 C C . LEU A 1 70 ? -11.894 2.796 20.809 1.00 97.62 70 LEU A C 1
ATOM 556 O O . LEU A 1 70 ? -11.896 2.537 22.005 1.00 97.62 70 LEU A O 1
ATOM 560 N N . GLU A 1 71 ? -12.268 1.936 19.870 1.00 95.50 71 GLU A N 1
ATOM 561 C CA . GLU A 1 71 ? -12.714 0.572 20.097 1.00 95.50 71 GLU A CA 1
ATOM 562 C C . GLU A 1 71 ? -12.254 -0.288 18.920 1.00 95.50 71 GLU A C 1
ATOM 564 O O . GLU A 1 71 ? -12.174 0.187 17.780 1.00 95.50 71 GLU A O 1
ATOM 569 N N . ARG A 1 72 ? -11.931 -1.552 19.199 1.00 97.75 72 ARG A N 1
ATOM 570 C CA . ARG A 1 72 ? -11.640 -2.528 18.148 1.00 97.75 72 ARG A CA 1
ATOM 571 C C . ARG A 1 72 ? -12.957 -2.923 17.489 1.00 97.75 72 ARG A C 1
ATOM 573 O O . ARG A 1 72 ? -13.916 -3.255 18.175 1.00 97.75 72 ARG A O 1
ATOM 580 N N . ALA A 1 73 ? -13.002 -2.891 16.165 1.00 97.62 73 ALA A N 1
ATOM 581 C CA . ALA A 1 73 ? -14.219 -3.122 15.403 1.00 97.62 73 ALA A CA 1
ATOM 582 C C . ALA A 1 73 ? -14.346 -4.580 14.939 1.00 97.62 73 ALA A C 1
ATOM 584 O O . ALA A 1 73 ? -13.369 -5.203 14.516 1.00 97.62 73 ALA A O 1
ATOM 585 N N . LYS A 1 74 ? -15.580 -5.094 14.923 1.00 97.69 74 LYS A N 1
ATOM 586 C CA . LYS A 1 74 ? -15.948 -6.359 14.267 1.00 97.69 74 LYS A CA 1
ATOM 587 C C . LYS A 1 74 ? -16.210 -6.116 12.780 1.00 97.69 74 LYS A C 1
ATOM 589 O O . LYS A 1 74 ? -17.356 -6.031 12.346 1.00 97.69 74 LYS A O 1
ATOM 594 N N . LEU A 1 75 ? -15.146 -5.935 12.000 1.00 96.88 75 LEU A N 1
ATOM 595 C CA . LEU A 1 75 ? -15.231 -5.677 10.560 1.00 96.88 75 LEU A CA 1
ATOM 596 C C . LEU A 1 75 ? -14.358 -6.650 9.760 1.00 96.88 75 LEU A C 1
ATOM 598 O O . LEU A 1 75 ? -13.278 -7.023 10.220 1.00 96.88 75 LEU A O 1
ATOM 602 N N . PRO A 1 76 ? -14.755 -6.999 8.523 1.00 97.06 76 PRO A N 1
ATOM 603 C CA . PRO A 1 76 ? -13.848 -7.655 7.592 1.00 97.06 76 PRO A CA 1
ATOM 604 C C . PRO A 1 76 ? -12.602 -6.793 7.347 1.00 97.06 76 PRO A C 1
ATOM 606 O O . PRO A 1 76 ? -12.702 -5.575 7.192 1.00 97.06 76 PRO A O 1
ATOM 609 N N . LEU A 1 77 ? -11.432 -7.428 7.242 1.00 97.81 77 LEU A N 1
ATOM 610 C CA . LEU A 1 77 ? -10.137 -6.747 7.120 1.00 97.81 77 LEU A CA 1
ATOM 611 C C . LEU A 1 77 ? -10.098 -5.717 5.981 1.00 97.81 77 LEU A C 1
ATOM 613 O O . LEU A 1 77 ? -9.693 -4.577 6.201 1.00 97.81 77 LEU A O 1
ATOM 617 N N . ALA A 1 78 ? -10.573 -6.081 4.786 1.00 97.88 78 ALA A N 1
ATOM 618 C CA . ALA A 1 78 ? -10.615 -5.167 3.644 1.00 97.88 78 ALA A CA 1
ATOM 619 C C . ALA A 1 78 ? -11.491 -3.931 3.924 1.00 97.88 78 ALA A C 1
ATOM 621 O O . ALA A 1 78 ? -11.079 -2.812 3.636 1.00 97.88 78 ALA A O 1
ATOM 622 N N . ARG A 1 79 ? -12.646 -4.104 4.585 1.00 98.12 79 ARG A N 1
ATOM 623 C CA . ARG A 1 79 ? -13.527 -2.991 4.987 1.00 98.12 79 ARG A CA 1
ATOM 624 C C . ARG A 1 79 ? -12.871 -2.088 6.026 1.00 98.12 79 ARG A C 1
ATOM 626 O O . ARG A 1 79 ? -13.083 -0.879 6.010 1.00 98.12 79 ARG A O 1
ATOM 633 N N . ALA A 1 80 ? -12.068 -2.655 6.923 1.00 98.00 80 ALA A N 1
ATOM 634 C CA . ALA A 1 80 ? -11.292 -1.869 7.872 1.00 98.00 80 ALA A CA 1
ATOM 635 C C . ALA A 1 80 ? -10.209 -1.043 7.168 1.00 98.00 80 ALA A C 1
ATOM 637 O O . ALA A 1 80 ? -10.036 0.125 7.507 1.00 98.00 80 ALA A O 1
ATOM 638 N N . ALA A 1 81 ? -9.532 -1.617 6.165 1.00 97.94 81 ALA A N 1
ATOM 639 C CA . ALA A 1 81 ? -8.565 -0.900 5.336 1.00 97.94 81 ALA A CA 1
ATOM 640 C C . ALA A 1 81 ? -9.221 0.287 4.612 1.00 97.94 81 ALA A C 1
ATOM 642 O O . ALA A 1 81 ? -8.724 1.400 4.732 1.00 97.94 81 ALA A O 1
ATOM 643 N N . GLU A 1 82 ? -10.372 0.075 3.968 1.00 98.12 82 GLU A N 1
ATOM 644 C CA . GLU A 1 82 ? -11.156 1.141 3.317 1.00 98.12 82 GLU A CA 1
ATOM 645 C C . GLU A 1 82 ? -11.565 2.235 4.314 1.00 98.12 82 GLU A C 1
ATOM 647 O O . GLU A 1 82 ? -11.447 3.429 4.045 1.00 98.12 82 GLU A O 1
ATOM 652 N N . ARG A 1 83 ? -12.003 1.842 5.519 1.00 97.06 83 ARG A N 1
ATOM 653 C CA . ARG A 1 83 ? -12.439 2.784 6.558 1.00 97.06 83 ARG A CA 1
ATOM 654 C C . ARG A 1 83 ? -11.324 3.726 7.009 1.00 97.06 83 ARG A C 1
ATOM 656 O O . ARG A 1 83 ? -11.600 4.892 7.291 1.00 97.06 83 ARG A O 1
ATOM 663 N N . VAL A 1 84 ? -10.090 3.230 7.083 1.00 96.75 84 VAL A N 1
ATOM 664 C CA . VAL A 1 84 ? -8.909 4.022 7.470 1.00 96.75 84 VAL A CA 1
ATOM 665 C C . VAL A 1 84 ? -8.124 4.551 6.262 1.00 96.75 84 VAL A C 1
ATOM 667 O O . VAL A 1 84 ? -7.122 5.244 6.439 1.00 96.75 84 VAL A O 1
ATOM 670 N N . GLY A 1 85 ? -8.584 4.248 5.044 1.00 96.44 85 GLY A N 1
ATOM 671 C CA . GLY A 1 85 ? -7.942 4.533 3.762 1.00 96.44 85 GLY A CA 1
ATOM 672 C C . GLY A 1 85 ? -6.848 3.524 3.405 1.00 96.44 85 GLY A C 1
ATOM 673 O O . GLY A 1 85 ? -6.967 2.765 2.449 1.00 96.44 85 GLY A O 1
ATOM 674 N N . CYS A 1 86 ? -5.748 3.522 4.155 1.00 97.56 86 CYS A N 1
ATOM 675 C CA . CYS A 1 86 ? -4.657 2.558 3.994 1.00 97.56 86 CYS A CA 1
ATOM 676 C C . CYS A 1 86 ? -3.747 2.564 5.231 1.00 97.56 86 CYS A C 1
ATOM 678 O O . CYS A 1 86 ? -3.753 3.514 6.015 1.00 97.56 86 CYS A O 1
ATOM 680 N N . LEU A 1 87 ? -2.934 1.520 5.404 1.00 97.75 87 LEU A N 1
ATOM 681 C CA . LEU A 1 87 ? -1.947 1.444 6.486 1.00 97.75 87 LEU A CA 1
ATOM 682 C C . LEU A 1 87 ? -0.533 1.381 5.921 1.00 97.75 87 LEU A C 1
ATOM 684 O O . LEU A 1 87 ? -0.219 0.515 5.108 1.00 97.75 87 LEU A O 1
ATOM 688 N N . GLN A 1 88 ? 0.342 2.278 6.373 1.00 96.94 88 GLN A N 1
ATOM 689 C CA . GLN A 1 88 ? 1.743 2.265 5.964 1.00 96.94 88 GLN A CA 1
ATOM 690 C C . GLN A 1 88 ? 2.440 0.982 6.458 1.00 96.94 88 GLN A C 1
ATOM 692 O O . GLN A 1 88 ? 2.358 0.610 7.629 1.00 96.94 88 GLN A O 1
ATOM 697 N N . THR A 1 89 ? 3.160 0.318 5.555 1.00 95.88 89 THR A N 1
ATOM 698 C CA . THR A 1 89 ? 3.785 -1.001 5.747 1.00 95.88 89 THR A CA 1
ATOM 699 C C . THR A 1 89 ? 5.202 -1.048 5.172 1.00 95.88 89 THR A C 1
ATOM 701 O O . THR A 1 89 ? 5.612 -1.975 4.481 1.00 95.88 89 THR A O 1
ATOM 704 N N . GLN A 1 90 ? 5.997 -0.013 5.457 1.00 93.50 90 GLN A N 1
ATOM 705 C CA . GLN A 1 90 ? 7.408 -0.009 5.054 1.00 93.50 90 GLN A CA 1
ATOM 706 C C . GLN A 1 90 ? 8.175 -1.198 5.664 1.00 93.50 90 GLN A C 1
ATOM 708 O O . GLN A 1 90 ? 9.071 -1.758 5.036 1.00 93.50 90 GLN A O 1
ATOM 713 N N . TYR A 1 91 ? 7.763 -1.594 6.870 1.00 93.81 91 TYR A N 1
ATOM 714 C CA . TYR A 1 91 ? 8.138 -2.823 7.549 1.00 93.81 91 TYR A CA 1
ATOM 715 C C . TYR A 1 91 ? 6.897 -3.712 7.649 1.00 93.81 91 TYR A C 1
ATOM 717 O O . TYR A 1 91 ? 5.914 -3.302 8.261 1.00 93.81 91 TYR A O 1
ATOM 725 N N . ALA A 1 92 ? 6.921 -4.909 7.055 1.00 92.88 92 ALA A N 1
ATOM 726 C CA . ALA A 1 92 ? 5.728 -5.754 6.927 1.00 92.88 92 ALA A CA 1
ATOM 727 C C . ALA A 1 92 ? 4.931 -5.918 8.244 1.00 92.88 92 ALA A C 1
ATOM 729 O O . ALA A 1 92 ? 3.733 -5.624 8.228 1.00 92.88 92 ALA A O 1
ATOM 730 N N . PRO A 1 93 ? 5.554 -6.240 9.402 1.00 95.44 93 PRO A N 1
ATOM 731 C CA . PRO A 1 93 ? 4.857 -6.338 10.689 1.00 95.44 93 PRO A CA 1
ATOM 732 C C . PRO A 1 93 ? 4.051 -5.108 11.129 1.00 95.44 93 PRO A C 1
ATOM 734 O O . PRO A 1 93 ? 3.096 -5.269 11.887 1.00 95.44 93 PRO A O 1
ATOM 737 N N . SER A 1 94 ? 4.363 -3.893 10.657 1.00 95.69 94 SER A N 1
ATOM 738 C CA . SER A 1 94 ? 3.627 -2.688 11.072 1.00 95.69 94 SER A CA 1
ATOM 739 C C . SER A 1 94 ? 2.159 -2.717 10.641 1.00 95.69 94 SER A C 1
ATOM 741 O O . SER A 1 94 ? 1.305 -2.229 11.377 1.00 95.69 94 SER A O 1
ATOM 743 N N . ALA A 1 95 ? 1.839 -3.327 9.493 1.00 96.62 95 ALA A N 1
ATOM 744 C CA . ALA A 1 95 ? 0.450 -3.489 9.063 1.00 96.62 95 ALA A CA 1
ATOM 745 C C . ALA A 1 95 ? -0.305 -4.483 9.952 1.00 96.62 95 ALA A C 1
ATOM 747 O O . ALA A 1 95 ? -1.441 -4.217 10.328 1.00 96.62 95 ALA A O 1
ATOM 748 N N . TYR A 1 96 ? 0.339 -5.588 10.338 1.00 97.88 96 TYR A N 1
ATOM 749 C CA . TYR A 1 96 ? -0.247 -6.598 11.225 1.00 97.88 96 TYR A CA 1
ATOM 750 C C . TYR A 1 96 ? -0.596 -5.990 12.583 1.00 97.88 96 TYR A C 1
ATOM 752 O O . TYR A 1 96 ? -1.718 -6.146 13.051 1.00 97.88 96 TYR A O 1
ATOM 760 N N . ILE A 1 97 ? 0.330 -5.230 13.175 1.00 97.81 97 ILE A N 1
ATOM 761 C CA . ILE A 1 97 ? 0.082 -4.508 14.431 1.00 97.81 97 ILE A CA 1
ATOM 762 C C . ILE A 1 97 ? -1.011 -3.449 14.226 1.00 97.81 97 ILE A C 1
ATOM 764 O O . ILE A 1 97 ? -1.924 -3.332 15.038 1.00 97.81 97 ILE A O 1
ATOM 768 N N . GLY A 1 98 ? -0.968 -2.719 13.108 1.00 97.94 98 GLY A N 1
ATOM 769 C CA . GLY A 1 98 ? -1.964 -1.705 12.772 1.00 97.94 98 GLY A CA 1
ATOM 770 C C . GLY A 1 98 ? -3.392 -2.254 12.682 1.00 97.94 98 GLY A C 1
ATOM 771 O O . GLY A 1 98 ? -4.311 -1.606 13.188 1.00 97.94 98 GLY A O 1
ATOM 772 N N . PHE A 1 99 ? -3.584 -3.434 12.086 1.00 98.38 99 PHE A N 1
ATOM 773 C CA . PHE A 1 99 ? -4.880 -4.116 12.064 1.00 98.38 99 PHE A CA 1
ATOM 774 C C . PHE A 1 99 ? -5.230 -4.737 13.417 1.00 98.38 99 PHE A C 1
ATOM 776 O O . PHE A 1 99 ? -6.369 -4.594 13.851 1.00 98.38 99 PHE A O 1
ATOM 783 N N . TRP A 1 100 ? -4.269 -5.339 14.123 1.00 98.25 100 TRP A N 1
ATOM 784 C CA . TRP A 1 100 ? -4.481 -5.890 15.465 1.00 98.25 100 TRP A CA 1
ATOM 785 C C . TRP A 1 100 ? -5.057 -4.851 16.437 1.00 98.25 100 TRP A C 1
ATOM 787 O O . TRP A 1 100 ? -6.035 -5.127 17.136 1.00 98.25 100 TRP A O 1
ATOM 797 N N . SER A 1 101 ? -4.533 -3.622 16.406 1.00 98.06 101 SER A N 1
ATOM 798 C CA . SER A 1 101 ? -5.027 -2.510 17.227 1.00 98.06 101 SER A CA 1
ATOM 799 C C . SER A 1 101 ? -6.431 -2.016 16.852 1.00 98.06 101 SER A C 1
ATOM 801 O O . SER A 1 101 ? -7.022 -1.277 17.631 1.00 98.06 101 SER A O 1
ATOM 803 N N . ARG A 1 102 ? -6.961 -2.387 15.678 1.00 98.25 102 ARG A N 1
ATOM 804 C CA . ARG A 1 102 ? -8.221 -1.857 15.116 1.00 98.25 102 ARG A CA 1
ATOM 805 C C . ARG A 1 102 ? -9.338 -2.882 14.998 1.00 98.25 102 ARG A C 1
ATOM 807 O O . ARG A 1 102 ? -10.501 -2.499 14.948 1.00 98.25 102 ARG A O 1
ATOM 814 N N . LEU A 1 103 ? -9.000 -4.162 14.900 1.00 98.62 103 LEU A N 1
ATOM 815 C CA . LEU A 1 103 ? -9.940 -5.234 14.594 1.00 98.62 103 LEU A CA 1
ATOM 816 C C . LEU A 1 103 ? -10.019 -6.224 15.736 1.00 98.62 103 LEU A C 1
ATOM 818 O O . LEU A 1 103 ? -8.986 -6.729 16.168 1.00 98.62 103 LEU A O 1
ATOM 822 N N . GLU A 1 104 ? -11.229 -6.519 16.196 1.00 98.25 104 GLU A N 1
ATOM 823 C CA . GLU A 1 104 ? -11.482 -7.565 17.186 1.00 98.25 104 GLU A CA 1
ATOM 824 C C . GLU A 1 104 ? -11.213 -8.953 16.586 1.00 98.25 104 GLU A C 1
ATOM 826 O O . GLU A 1 104 ? -11.485 -9.186 15.411 1.00 98.25 104 GLU A O 1
ATOM 831 N N . GLY A 1 105 ? -10.638 -9.867 17.376 1.00 97.38 105 GLY A N 1
ATOM 832 C CA . GLY A 1 105 ? -10.314 -11.223 16.911 1.00 97.38 105 GLY A CA 1
ATOM 833 C C . GLY A 1 105 ? -9.266 -11.286 15.792 1.00 97.38 105 GLY A C 1
ATOM 834 O O . GLY A 1 105 ? -9.190 -12.290 15.092 1.00 97.38 105 GLY A O 1
ATOM 835 N N . PHE A 1 106 ? -8.488 -10.214 15.584 1.00 98.50 106 PHE A N 1
ATOM 836 C CA . PHE A 1 106 ? -7.481 -10.197 14.530 1.00 98.50 106 PHE A CA 1
ATOM 837 C C . PHE A 1 106 ? -6.329 -11.171 14.799 1.00 98.50 106 PHE A C 1
ATOM 839 O O . PHE A 1 106 ? -5.660 -11.072 15.830 1.00 98.50 106 PHE A O 1
ATOM 846 N N . GLU A 1 107 ? -6.041 -12.019 13.815 1.00 97.44 107 GLU A N 1
ATOM 847 C CA . GLU A 1 107 ? -4.899 -12.935 13.777 1.00 97.44 107 GLU A CA 1
ATOM 848 C C . GLU A 1 107 ? -3.988 -12.607 12.592 1.00 97.44 107 GLU A C 1
ATOM 850 O O . GLU A 1 107 ? -4.439 -12.121 11.549 1.00 97.44 107 GLU A O 1
ATOM 855 N N . ARG A 1 108 ? -2.688 -12.905 12.713 1.00 96.56 108 ARG A N 1
ATOM 856 C CA . ARG A 1 108 ? -1.698 -12.549 11.681 1.00 96.56 108 ARG A CA 1
ATOM 857 C C . ARG A 1 108 ? -2.055 -13.162 10.328 1.00 96.56 108 ARG A C 1
ATOM 859 O O . ARG A 1 108 ? -1.993 -12.499 9.292 1.00 96.56 108 ARG A O 1
ATOM 866 N N . GLU A 1 109 ? -2.502 -14.406 10.353 1.00 96.62 109 GLU A N 1
ATOM 867 C CA . GLU A 1 109 ? -2.862 -15.216 9.200 1.00 96.62 109 GLU A CA 1
ATOM 868 C C . GLU A 1 109 ? -4.014 -14.587 8.410 1.00 96.62 109 GLU A C 1
ATOM 870 O O . GLU A 1 109 ? -4.122 -14.801 7.205 1.00 96.62 109 GLU A O 1
ATOM 875 N N . GLN A 1 110 ? -4.864 -13.769 9.040 1.00 97.75 110 GLN A N 1
ATOM 876 C CA . GLN A 1 110 ? -5.934 -13.075 8.328 1.00 97.75 110 GLN A CA 1
ATOM 877 C C . GLN A 1 110 ? -5.390 -12.049 7.331 1.00 97.75 110 GLN A C 1
ATOM 879 O O . GLN A 1 110 ? -5.910 -11.990 6.217 1.00 97.75 110 GLN A O 1
ATOM 884 N N . LEU A 1 111 ? -4.344 -11.286 7.677 1.00 98.00 111 LEU A N 1
ATOM 885 C CA . LEU A 1 111 ? -3.714 -10.359 6.729 1.00 98.00 111 LEU A CA 1
ATOM 886 C C . LEU A 1 111 ? -2.934 -11.109 5.649 1.00 98.00 111 LEU A C 1
ATOM 888 O O . LEU A 1 111 ? -3.064 -10.769 4.474 1.00 98.00 111 LEU A O 1
ATOM 892 N N . THR A 1 112 ? -2.184 -12.149 6.020 1.00 97.25 112 THR A N 1
ATOM 893 C CA . THR A 1 112 ? -1.477 -13.003 5.051 1.00 97.25 112 THR A CA 1
ATOM 894 C C . THR A 1 112 ? -2.450 -13.566 4.013 1.00 97.25 112 THR A C 1
ATOM 896 O O . THR A 1 112 ? -2.285 -13.322 2.819 1.00 97.25 112 THR A O 1
ATOM 899 N N . ARG A 1 113 ? -3.545 -14.192 4.463 1.00 97.25 113 ARG A N 1
ATOM 900 C CA . ARG A 1 113 ? -4.589 -14.718 3.573 1.00 97.25 113 ARG A CA 1
ATOM 901 C C . ARG A 1 113 ? -5.284 -13.623 2.770 1.00 97.25 113 ARG A C 1
ATOM 903 O O . ARG A 1 113 ? -5.716 -13.869 1.650 1.00 97.25 113 ARG A O 1
ATOM 910 N N . ALA A 1 114 ? -5.453 -12.426 3.331 1.00 97.88 114 ALA A N 1
ATOM 911 C CA . ALA A 1 114 ? -6.078 -11.317 2.618 1.00 97.88 114 ALA A CA 1
ATOM 912 C C . ALA A 1 114 ? -5.213 -10.819 1.448 1.00 97.88 114 ALA A C 1
ATOM 914 O O . ALA A 1 114 ? -5.778 -10.500 0.398 1.00 97.88 114 ALA A O 1
ATOM 915 N N . LEU A 1 115 ? -3.884 -10.793 1.621 1.00 97.38 115 LEU A N 1
ATOM 916 C CA . LEU A 1 115 ? -2.906 -10.501 0.567 1.00 97.38 115 LEU A CA 1
ATOM 917 C C . LEU A 1 115 ? -2.891 -11.609 -0.497 1.00 97.38 115 LEU A C 1
ATOM 919 O O . LEU A 1 115 ? -2.973 -11.315 -1.685 1.00 97.38 115 LEU A O 1
ATOM 923 N N . GLU A 1 116 ? -2.840 -12.877 -0.079 1.00 96.38 116 GLU A N 1
ATOM 924 C CA . GLU A 1 116 ? -2.838 -14.044 -0.982 1.00 96.38 116 GLU A CA 1
ATOM 925 C C . GLU A 1 116 ? -4.115 -14.131 -1.822 1.00 96.38 116 GLU A C 1
ATOM 927 O O . GLU A 1 116 ? -4.053 -14.333 -3.032 1.00 96.38 116 GLU A O 1
ATOM 932 N N . ARG A 1 117 ? -5.278 -13.892 -1.203 1.00 96.94 117 ARG A N 1
ATOM 933 C CA . ARG A 1 117 ? -6.580 -13.834 -1.888 1.00 96.94 117 ARG A CA 1
ATOM 934 C C . ARG A 1 117 ? -6.848 -12.504 -2.588 1.00 96.94 117 ARG A C 1
ATOM 936 O O . ARG A 1 117 ? -7.963 -12.289 -3.050 1.00 96.94 117 ARG A O 1
ATOM 943 N N . ARG A 1 118 ? -5.868 -11.595 -2.620 1.00 97.44 118 ARG A N 1
ATOM 944 C CA . ARG A 1 118 ? -5.946 -10.311 -3.336 1.00 97.44 118 ARG A CA 1
ATOM 945 C C . ARG A 1 118 ? -7.145 -9.450 -2.930 1.00 97.44 118 ARG A C 1
ATOM 947 O O . ARG A 1 118 ? -7.652 -8.663 -3.717 1.00 97.44 118 ARG A O 1
ATOM 954 N N . SER A 1 119 ? -7.604 -9.584 -1.688 1.00 98.06 119 SER A N 1
ATOM 955 C CA . SER A 1 119 ? -8.649 -8.715 -1.112 1.00 98.06 119 SER A CA 1
ATOM 956 C C . SER A 1 119 ? -8.071 -7.393 -0.592 1.00 98.06 119 SER A C 1
ATOM 958 O O . SER A 1 119 ? -8.766 -6.379 -0.494 1.00 98.06 119 SER A O 1
ATOM 960 N N . VAL A 1 120 ? -6.775 -7.410 -0.286 1.00 98.31 120 VAL A N 1
ATOM 961 C CA . VAL A 1 120 ? -5.943 -6.238 -0.041 1.00 98.31 120 VAL A CA 1
ATOM 962 C C . VAL A 1 120 ? -4.649 -6.383 -0.832 1.00 98.31 120 VAL A C 1
ATOM 964 O O . VAL A 1 120 ? -4.220 -7.497 -1.138 1.00 98.31 120 VAL A O 1
ATOM 967 N N . VAL A 1 121 ? -4.006 -5.260 -1.122 1.00 97.81 121 VAL A N 1
ATOM 968 C CA . VAL A 1 121 ? -2.729 -5.204 -1.835 1.00 97.81 121 VAL A CA 1
ATOM 969 C C . VAL A 1 121 ? -1.701 -4.422 -1.047 1.00 97.81 121 VAL A C 1
ATOM 971 O O . VAL A 1 121 ? -2.034 -3.473 -0.339 1.00 97.81 121 VAL A O 1
ATOM 974 N N . GLN A 1 122 ? -0.437 -4.808 -1.204 1.00 97.81 122 GLN A N 1
ATOM 975 C CA . GLN A 1 122 ? 0.704 -4.063 -0.696 1.00 97.81 122 GLN A CA 1
ATOM 976 C C . GLN A 1 122 ? 1.421 -3.382 -1.864 1.00 97.81 122 GLN A C 1
ATOM 978 O O . GLN A 1 122 ? 1.889 -4.053 -2.779 1.00 97.81 122 GLN A O 1
ATOM 983 N N . ALA A 1 123 ? 1.538 -2.056 -1.848 1.00 97.06 123 ALA A N 1
ATOM 984 C CA . ALA A 1 123 ? 2.121 -1.308 -2.965 1.00 97.06 123 ALA A CA 1
ATOM 985 C C . ALA A 1 123 ? 2.754 0.014 -2.524 1.00 97.06 123 ALA A C 1
ATOM 987 O O . ALA A 1 123 ? 2.502 0.505 -1.425 1.00 97.06 123 ALA A O 1
ATOM 988 N N . MET A 1 124 ? 3.576 0.612 -3.391 1.00 96.12 124 MET A N 1
ATOM 989 C CA . MET A 1 124 ? 4.023 1.996 -3.210 1.00 96.12 124 MET A CA 1
ATOM 990 C C . MET A 1 124 ? 2.866 2.945 -3.543 1.00 96.12 124 MET A C 1
ATOM 992 O O . MET A 1 124 ? 2.416 2.992 -4.684 1.00 96.12 124 MET A O 1
ATOM 996 N N . MET A 1 125 ? 2.396 3.698 -2.551 1.00 95.62 125 MET A N 1
ATOM 997 C CA . MET A 1 125 ? 1.197 4.533 -2.659 1.00 95.62 125 MET A CA 1
ATOM 998 C C . MET A 1 125 ? 1.462 5.943 -2.109 1.00 95.62 125 MET A C 1
ATOM 1000 O O . MET A 1 125 ? 2.273 6.690 -2.665 1.00 95.62 125 MET A O 1
ATOM 1004 N N . MET A 1 126 ? 0.774 6.321 -1.027 1.00 95.81 126 MET A N 1
ATOM 1005 C CA . MET A 1 126 ? 0.789 7.664 -0.455 1.00 95.81 126 MET A CA 1
ATOM 1006 C C . MET A 1 126 ? 2.219 8.110 -0.169 1.00 95.81 126 MET A C 1
ATOM 1008 O O . MET A 1 126 ? 2.989 7.386 0.459 1.00 95.81 126 MET A O 1
ATOM 1012 N N . ARG A 1 127 ? 2.581 9.313 -0.628 1.00 94.12 127 ARG A N 1
ATOM 1013 C CA . ARG A 1 127 ? 3.909 9.907 -0.383 1.00 94.12 127 ARG A CA 1
ATOM 1014 C C . ARG A 1 127 ? 5.079 9.016 -0.845 1.00 94.12 127 ARG A C 1
ATOM 1016 O O . ARG A 1 127 ? 6.161 9.089 -0.274 1.00 94.12 127 ARG A O 1
ATOM 1023 N N . ASN A 1 128 ? 4.864 8.167 -1.855 1.00 94.62 128 ASN A N 1
ATOM 1024 C CA . ASN A 1 128 ? 5.849 7.204 -2.363 1.00 94.62 128 ASN A CA 1
ATOM 1025 C C . ASN A 1 128 ? 6.350 6.176 -1.322 1.00 94.62 128 ASN A C 1
ATOM 1027 O O . ASN A 1 128 ? 7.414 5.586 -1.510 1.00 94.62 128 ASN A O 1
ATOM 1031 N N . THR A 1 129 ? 5.589 5.904 -0.253 1.00 95.12 129 THR A N 1
ATOM 1032 C CA . THR A 1 129 ? 5.899 4.831 0.711 1.00 95.12 129 THR A CA 1
ATOM 1033 C C . THR A 1 129 ? 4.966 3.633 0.551 1.00 95.12 129 THR A C 1
ATOM 1035 O O . THR A 1 129 ? 3.934 3.696 -0.128 1.00 95.12 129 THR A O 1
ATOM 1038 N N . ILE A 1 130 ? 5.349 2.498 1.137 1.00 95.94 130 ILE A N 1
ATOM 1039 C CA . ILE A 1 130 ? 4.600 1.246 0.989 1.00 95.94 130 ILE A CA 1
ATOM 1040 C C . ILE A 1 130 ? 3.377 1.258 1.907 1.00 95.94 130 ILE A C 1
ATOM 1042 O O . ILE A 1 130 ? 3.510 1.551 3.095 1.00 95.94 130 ILE A O 1
ATOM 1046 N N . HIS A 1 131 ? 2.212 0.894 1.378 1.00 97.94 131 HIS A N 1
ATOM 1047 C CA . HIS A 1 131 ? 0.957 0.781 2.119 1.00 97.94 131 HIS A CA 1
ATOM 1048 C C . HIS A 1 131 ? 0.244 -0.542 1.823 1.00 97.94 131 HIS A C 1
ATOM 1050 O O . HIS A 1 131 ? 0.428 -1.106 0.746 1.00 97.94 131 HIS A O 1
ATOM 1056 N N . VAL A 1 132 ? -0.566 -1.009 2.778 1.00 98.25 132 VAL A N 1
ATOM 1057 C CA . VAL A 1 132 ? -1.659 -1.959 2.540 1.00 98.25 132 VAL A CA 1
ATOM 1058 C C . VAL A 1 132 ? -2.942 -1.164 2.315 1.00 98.25 132 VAL A C 1
ATOM 1060 O O . VAL A 1 132 ? -3.297 -0.336 3.158 1.00 98.25 132 VAL A O 1
ATOM 1063 N N . ALA A 1 133 ? -3.638 -1.434 1.217 1.00 98.38 133 ALA A N 1
ATOM 1064 C CA . ALA A 1 133 ? -4.958 -0.883 0.906 1.00 98.38 133 ALA A CA 1
ATOM 1065 C C . ALA A 1 133 ? -5.896 -2.002 0.439 1.00 98.38 133 ALA A C 1
ATOM 1067 O O . ALA A 1 133 ? -5.427 -3.076 0.055 1.00 98.38 133 ALA A O 1
ATOM 1068 N N . SER A 1 134 ? -7.210 -1.774 0.466 1.00 98.62 134 SER A N 1
ATOM 1069 C CA . SER A 1 134 ? -8.128 -2.700 -0.200 1.00 98.62 134 SER A CA 1
ATOM 1070 C C . SER A 1 134 ? -7.887 -2.682 -1.707 1.00 98.62 134 SER A C 1
ATOM 1072 O O . SER A 1 134 ? -7.503 -1.662 -2.284 1.00 98.62 134 SER A O 1
ATOM 1074 N N . SER A 1 135 ? -8.134 -3.814 -2.356 1.00 98.31 135 SER A N 1
ATOM 1075 C CA . SER A 1 135 ? -8.031 -3.915 -3.815 1.00 98.31 135 SER A CA 1
ATOM 1076 C C . SER A 1 135 ? -8.989 -2.958 -4.524 1.00 98.31 135 SER A C 1
ATOM 1078 O O . SER A 1 135 ? -8.635 -2.358 -5.534 1.00 98.31 135 SER A O 1
ATOM 1080 N N . ARG A 1 136 ? -10.171 -2.739 -3.932 1.00 98.12 136 ARG A N 1
ATOM 1081 C CA . ARG A 1 136 ? -11.179 -1.790 -4.413 1.00 98.12 136 ARG A CA 1
ATOM 1082 C C . ARG A 1 136 ? -10.680 -0.343 -4.411 1.00 98.12 136 ARG A C 1
ATOM 1084 O O . ARG A 1 136 ? -10.936 0.385 -5.366 1.00 98.12 136 ARG A O 1
ATOM 1091 N N . ASP A 1 137 ? -9.983 0.072 -3.356 1.00 98.31 137 ASP A N 1
ATOM 1092 C CA . ASP A 1 137 ? -9.537 1.461 -3.208 1.00 98.31 137 ASP A CA 1
ATOM 1093 C C . ASP A 1 137 ? -8.189 1.730 -3.885 1.00 98.31 137 ASP A C 1
ATOM 1095 O O . ASP A 1 137 ? -7.837 2.893 -4.094 1.00 98.31 137 ASP A O 1
ATOM 1099 N N . TYR A 1 138 ? -7.448 0.684 -4.273 1.00 98.50 138 TYR A N 1
ATOM 1100 C CA . TYR A 1 138 ? -6.132 0.820 -4.894 1.00 98.50 138 TYR A CA 1
ATOM 1101 C C . TYR A 1 138 ? -6.145 1.764 -6.101 1.00 98.50 138 TYR A C 1
ATOM 1103 O O . TYR A 1 138 ? -5.433 2.770 -6.093 1.00 98.50 138 TYR A O 1
ATOM 1111 N N . TRP A 1 139 ? -6.957 1.471 -7.124 1.00 98.19 139 TRP A N 1
ATOM 1112 C CA . TRP A 1 139 ? -6.970 2.252 -8.363 1.00 98.19 139 TRP A CA 1
ATOM 1113 C C . TRP A 1 139 ? -7.446 3.694 -8.158 1.00 98.19 139 TRP A C 1
ATOM 1115 O O . TRP A 1 139 ? -6.711 4.600 -8.563 1.00 98.19 139 TRP A O 1
ATOM 1125 N N . PRO A 1 140 ? -8.587 3.956 -7.483 1.00 98.00 140 PRO A N 1
ATOM 1126 C CA . PRO A 1 140 ? -9.002 5.321 -7.166 1.00 98.00 140 PRO A CA 1
ATOM 1127 C C . PRO A 1 140 ? -7.906 6.126 -6.457 1.00 98.00 140 PRO A C 1
ATOM 1129 O O . PRO A 1 140 ? -7.623 7.264 -6.836 1.00 98.00 140 PRO A O 1
ATOM 1132 N N . MET A 1 141 ? -7.237 5.524 -5.468 1.00 97.62 141 MET A N 1
ATOM 1133 C CA . MET A 1 141 ? -6.175 6.188 -4.715 1.00 97.62 141 MET A CA 1
ATOM 1134 C C . MET A 1 141 ? -4.927 6.444 -5.558 1.00 97.62 141 MET A C 1
ATOM 1136 O O . MET A 1 141 ? -4.405 7.557 -5.538 1.00 97.62 141 MET A O 1
ATOM 1140 N N . ILE A 1 142 ? -4.442 5.443 -6.297 1.00 96.94 142 ILE A N 1
ATOM 1141 C CA . ILE A 1 142 ? -3.249 5.566 -7.145 1.00 96.94 142 ILE A CA 1
ATOM 1142 C C . ILE A 1 142 ? -3.441 6.639 -8.212 1.00 96.94 142 ILE A C 1
ATOM 1144 O O . ILE A 1 142 ? -2.550 7.472 -8.395 1.00 96.94 142 ILE A O 1
ATOM 1148 N N . LEU A 1 143 ? -4.598 6.649 -8.879 1.00 96.88 143 LEU A N 1
ATOM 1149 C CA . LEU A 1 143 ? -4.921 7.646 -9.895 1.00 96.88 143 LEU A CA 1
ATOM 1150 C C . LEU A 1 143 ? -4.936 9.057 -9.298 1.00 96.88 143 LEU A C 1
ATOM 1152 O O . LEU A 1 143 ? -4.307 9.953 -9.863 1.00 96.88 143 LEU A O 1
ATOM 1156 N N . ALA A 1 144 ? -5.558 9.234 -8.127 1.00 96.94 144 ALA A N 1
ATOM 1157 C CA . ALA A 1 144 ? -5.642 10.529 -7.452 1.00 96.94 144 ALA A CA 1
ATOM 1158 C C . ALA A 1 144 ? -4.267 11.110 -7.070 1.00 96.94 144 ALA A C 1
ATOM 1160 O O . ALA A 1 144 ? -4.074 12.322 -7.120 1.00 96.94 144 ALA A O 1
ATOM 1161 N N . ILE A 1 145 ? -3.293 10.266 -6.709 1.00 95.75 145 ILE A N 1
ATOM 1162 C CA . ILE A 1 145 ? -1.974 10.724 -6.232 1.00 95.75 145 ILE A CA 1
ATOM 1163 C C . ILE A 1 145 ? -0.870 10.682 -7.298 1.00 95.75 145 ILE A C 1
ATOM 1165 O O . ILE A 1 145 ? 0.261 11.091 -7.022 1.00 95.75 145 ILE A O 1
ATOM 1169 N N . ARG A 1 146 ? -1.143 10.164 -8.503 1.00 94.81 146 ARG A N 1
ATOM 1170 C CA . ARG A 1 146 ? -0.115 9.896 -9.527 1.00 94.81 146 ARG A CA 1
ATOM 1171 C C . ARG A 1 146 ? 0.683 11.146 -9.908 1.00 94.81 146 ARG A C 1
ATOM 1173 O O . ARG A 1 146 ? 1.909 11.075 -10.001 1.00 94.81 146 ARG A O 1
ATOM 1180 N N . ALA A 1 147 ? 0.006 12.277 -10.109 1.00 95.25 147 ALA A N 1
ATOM 1181 C CA . ALA A 1 147 ? 0.654 13.538 -10.471 1.00 95.25 147 ALA A CA 1
ATOM 1182 C C . ALA A 1 147 ? 1.608 14.023 -9.367 1.00 95.25 147 ALA A C 1
ATOM 1184 O O . ALA A 1 147 ? 2.778 14.292 -9.637 1.00 95.25 147 ALA A O 1
ATOM 1185 N N . GLU A 1 148 ? 1.145 14.032 -8.115 1.00 95.12 148 GLU A N 1
ATOM 1186 C CA . GLU A 1 148 ? 1.939 14.462 -6.958 1.00 95.12 148 GLU A CA 1
ATOM 1187 C C . GLU A 1 148 ? 3.153 13.563 -6.706 1.00 95.12 148 GLU A C 1
ATOM 1189 O O . GLU A 1 148 ? 4.251 14.046 -6.414 1.00 95.12 148 GLU A O 1
ATOM 1194 N N . ARG A 1 149 ? 2.997 12.246 -6.887 1.00 94.56 149 ARG A N 1
ATOM 1195 C CA . ARG A 1 149 ? 4.105 11.287 -6.768 1.00 94.56 149 ARG A CA 1
ATOM 1196 C C . ARG A 1 149 ? 5.227 11.581 -7.764 1.00 94.56 149 ARG A C 1
ATOM 1198 O O . ARG A 1 149 ? 6.397 11.579 -7.368 1.00 94.56 149 ARG A O 1
ATOM 1205 N N . LYS A 1 150 ? 4.876 11.865 -9.024 1.00 94.94 150 LYS A N 1
ATOM 1206 C CA . LYS A 1 150 ? 5.835 12.252 -10.073 1.00 94.94 150 LYS A CA 1
ATOM 1207 C C . LYS A 1 150 ? 6.432 13.634 -9.808 1.00 94.94 150 LYS A C 1
ATOM 1209 O O . LYS A 1 150 ? 7.644 13.798 -9.912 1.00 94.94 150 LYS A O 1
ATOM 1214 N N . ALA A 1 151 ? 5.620 14.610 -9.397 1.00 94.69 151 ALA A N 1
ATOM 1215 C CA . ALA A 1 151 ? 6.087 15.958 -9.070 1.00 94.69 151 ALA A CA 1
ATOM 1216 C C . ALA A 1 151 ? 7.136 15.949 -7.944 1.00 94.69 151 ALA A C 1
ATOM 1218 O O . ALA A 1 151 ? 8.155 16.638 -8.034 1.00 94.69 151 ALA A O 1
ATOM 1219 N N . TRP A 1 152 ? 6.929 15.129 -6.909 1.00 94.19 152 TRP A N 1
ATOM 1220 C CA . TRP A 1 152 ? 7.933 14.905 -5.871 1.00 94.19 152 TRP A CA 1
ATOM 1221 C C . TRP A 1 152 ? 9.220 14.291 -6.434 1.00 94.19 152 TRP A C 1
ATOM 1223 O O . TRP A 1 152 ? 10.304 14.771 -6.109 1.00 94.19 152 TRP A O 1
ATOM 1233 N N . ALA A 1 153 ? 9.120 13.277 -7.301 1.00 92.31 153 ALA A N 1
ATOM 1234 C CA . ALA A 1 153 ? 10.289 12.613 -7.880 1.00 92.31 153 ALA A CA 1
ATOM 1235 C C . ALA A 1 153 ? 11.134 13.577 -8.724 1.00 92.31 153 ALA A C 1
ATOM 1237 O O . ALA A 1 153 ? 12.353 13.603 -8.581 1.00 92.31 153 ALA A O 1
ATOM 1238 N N . ARG A 1 154 ? 10.502 14.441 -9.529 1.00 93.12 154 ARG A N 1
ATOM 1239 C CA . ARG A 1 154 ? 11.211 15.499 -10.269 1.00 93.12 154 ARG A CA 1
ATOM 1240 C C . ARG A 1 154 ? 11.947 16.446 -9.325 1.00 93.12 154 ARG A C 1
ATOM 1242 O O . ARG A 1 154 ? 13.124 16.719 -9.515 1.00 93.12 154 ARG A O 1
ATOM 1249 N N . ARG A 1 155 ? 11.265 16.914 -8.275 1.00 92.81 155 ARG A N 1
ATOM 1250 C CA . ARG A 1 155 ? 11.820 17.899 -7.333 1.00 92.81 155 ARG A CA 1
ATOM 1251 C C . ARG A 1 155 ? 12.964 17.342 -6.487 1.00 92.81 155 ARG A C 1
ATOM 1253 O O . ARG A 1 155 ? 13.933 18.046 -6.243 1.00 92.81 155 ARG A O 1
ATOM 1260 N N . VAL A 1 156 ? 12.815 16.119 -5.984 1.00 90.44 156 VAL A N 1
ATOM 1261 C CA . VAL A 1 156 ? 13.709 15.556 -4.958 1.00 90.44 156 VAL A CA 1
ATOM 1262 C C . VAL A 1 156 ? 14.739 14.610 -5.560 1.00 90.44 156 VAL A C 1
ATOM 1264 O O . VAL A 1 156 ? 15.893 14.620 -5.148 1.00 90.44 156 VAL A O 1
ATOM 1267 N N . GLN A 1 157 ? 14.335 13.796 -6.534 1.00 87.38 157 GLN A N 1
ATOM 1268 C CA . GLN A 1 157 ? 15.207 12.803 -7.165 1.00 87.38 157 GLN A CA 1
ATOM 1269 C C . GLN A 1 157 ? 15.780 13.284 -8.500 1.00 87.38 157 GLN A C 1
ATOM 1271 O O . GLN A 1 157 ? 16.527 12.531 -9.115 1.00 87.38 157 GLN A O 1
ATOM 1276 N N . GLN A 1 158 ? 15.432 14.501 -8.946 1.00 89.94 158 GLN A N 1
ATOM 1277 C CA . GLN A 1 158 ? 15.831 15.043 -10.252 1.00 89.94 158 GLN A CA 1
ATOM 1278 C C . GLN A 1 158 ? 15.465 14.067 -11.383 1.00 89.94 158 GLN A C 1
ATOM 1280 O O . GLN A 1 158 ? 16.249 13.760 -12.274 1.00 89.94 158 GLN A O 1
ATOM 1285 N N . ALA A 1 159 ? 14.265 13.495 -11.265 1.00 90.19 159 ALA A N 1
ATOM 1286 C CA . ALA A 1 159 ? 13.748 12.488 -12.173 1.00 90.19 159 ALA A CA 1
ATOM 1287 C C . ALA A 1 159 ? 13.421 13.079 -13.554 1.00 90.19 159 ALA A C 1
ATOM 1289 O O . ALA A 1 159 ? 12.656 14.037 -13.647 1.00 90.19 159 ALA A O 1
ATOM 1290 N N . GLU A 1 160 ? 13.916 12.433 -14.611 1.00 93.50 160 GLU A N 1
ATOM 1291 C CA . GLU A 1 160 ? 13.616 12.775 -16.003 1.00 93.50 160 GLU A CA 1
ATOM 1292 C C . GLU A 1 160 ? 12.459 11.923 -16.546 1.00 93.50 160 GLU A C 1
ATOM 1294 O O . GLU A 1 160 ? 12.598 10.708 -16.739 1.00 93.50 160 GLU A O 1
ATOM 1299 N N . ASP A 1 161 ? 11.314 12.562 -16.821 1.00 93.69 161 ASP A N 1
ATOM 1300 C CA . ASP A 1 161 ? 10.070 11.891 -17.231 1.00 93.69 161 ASP A CA 1
ATOM 1301 C C . ASP A 1 161 ? 10.299 10.967 -18.440 1.00 93.69 161 ASP A C 1
ATOM 1303 O O . ASP A 1 161 ? 9.937 9.792 -18.397 1.0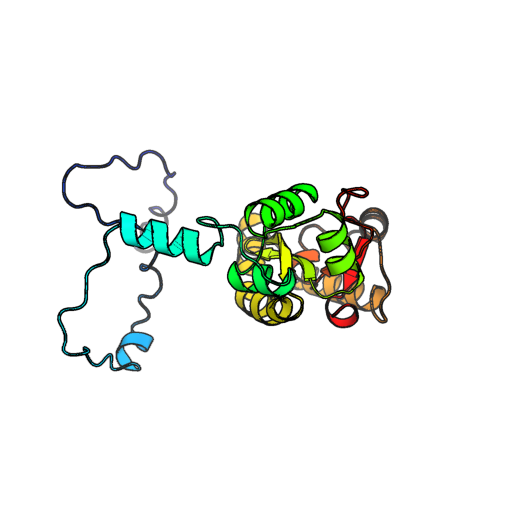0 93.69 161 ASP A O 1
ATOM 1307 N N . ARG A 1 162 ? 10.987 11.451 -19.484 1.00 94.81 162 ARG A N 1
ATOM 1308 C CA . ARG A 1 162 ? 11.229 10.693 -20.725 1.00 94.81 162 ARG A CA 1
ATOM 1309 C C . ARG A 1 162 ? 12.032 9.412 -20.490 1.00 94.81 162 ARG A C 1
ATOM 1311 O O . ARG A 1 162 ? 11.792 8.395 -21.142 1.00 94.81 162 ARG A O 1
ATOM 1318 N N . GLU A 1 163 ? 13.021 9.451 -19.599 1.00 93.88 163 GLU A N 1
ATOM 1319 C CA . GLU A 1 163 ? 13.834 8.274 -19.282 1.00 93.88 163 GLU A CA 1
ATOM 1320 C C . GLU A 1 163 ? 13.027 7.249 -18.489 1.00 93.88 163 GLU A C 1
ATOM 1322 O O . GLU A 1 163 ? 13.071 6.051 -18.787 1.00 93.88 163 GLU A O 1
ATOM 1327 N N . LEU A 1 164 ? 12.264 7.722 -17.504 1.00 95.38 164 LEU A N 1
ATOM 1328 C CA . LEU A 1 164 ? 11.460 6.868 -16.637 1.00 95.38 164 LEU A CA 1
ATOM 1329 C C . LEU A 1 164 ? 10.259 6.275 -17.364 1.00 95.38 164 LEU A C 1
ATOM 1331 O O . LEU A 1 164 ? 9.939 5.118 -17.122 1.00 95.38 164 LEU A O 1
ATOM 1335 N N . GLU A 1 165 ? 9.652 6.995 -18.304 1.00 96.00 165 GLU A N 1
ATOM 1336 C CA . GLU A 1 165 ? 8.596 6.470 -19.174 1.00 96.00 165 GLU A CA 1
ATOM 1337 C C . GLU A 1 165 ? 9.102 5.335 -20.064 1.00 96.00 165 GLU A C 1
ATOM 1339 O O . GLU A 1 165 ? 8.456 4.290 -20.155 1.00 96.00 165 GLU A O 1
ATOM 1344 N N . ARG A 1 166 ? 10.294 5.480 -20.658 1.00 96.25 166 ARG A N 1
ATOM 1345 C CA . ARG A 1 166 ? 10.922 4.407 -21.449 1.00 96.25 166 ARG A CA 1
ATOM 1346 C C . ARG A 1 166 ? 11.244 3.182 -20.598 1.00 96.25 166 ARG A C 1
ATOM 1348 O O . ARG A 1 166 ? 10.964 2.060 -21.020 1.00 96.25 166 ARG A O 1
ATOM 1355 N N . ALA A 1 167 ? 11.829 3.387 -19.418 1.00 96.31 167 ALA A N 1
ATOM 1356 C CA . ALA A 1 167 ? 12.137 2.302 -18.489 1.00 96.31 167 ALA A CA 1
ATOM 1357 C C . ALA A 1 167 ? 10.854 1.602 -18.012 1.00 96.31 167 ALA A C 1
ATOM 1359 O O . ALA A 1 167 ? 10.765 0.375 -18.030 1.00 96.31 167 ALA A O 1
ATOM 1360 N N . ALA A 1 168 ? 9.826 2.383 -17.676 1.00 96.62 168 ALA A N 1
ATOM 1361 C CA . ALA A 1 168 ? 8.519 1.899 -17.260 1.00 96.62 168 ALA A CA 1
ATOM 1362 C C . ALA A 1 168 ? 7.813 1.088 -18.352 1.00 96.62 168 ALA A C 1
ATOM 1364 O O . ALA A 1 168 ? 7.235 0.049 -18.049 1.00 96.62 168 ALA A O 1
ATOM 1365 N N . ALA A 1 169 ? 7.874 1.517 -19.615 1.00 97.12 169 ALA A N 1
ATOM 1366 C CA . ALA A 1 169 ? 7.304 0.769 -20.736 1.00 97.12 169 ALA A CA 1
ATOM 1367 C C . ALA A 1 169 ? 7.978 -0.602 -20.915 1.00 97.12 169 ALA A C 1
ATOM 1369 O O . ALA A 1 169 ? 7.298 -1.613 -21.084 1.00 97.12 169 ALA A O 1
ATOM 1370 N N . LYS A 1 170 ? 9.313 -0.657 -20.814 1.00 97.38 170 LYS A N 1
ATOM 1371 C CA . LYS A 1 170 ? 10.063 -1.923 -20.873 1.00 97.38 170 LYS A CA 1
ATOM 1372 C C . LYS A 1 170 ? 9.726 -2.834 -19.698 1.00 97.38 170 LYS A C 1
ATOM 1374 O O . LYS A 1 170 ? 9.502 -4.021 -19.905 1.00 97.38 170 LYS A O 1
ATOM 1379 N N . LEU A 1 171 ? 9.651 -2.275 -18.490 1.00 97.38 171 LEU A N 1
ATOM 1380 C CA . LEU A 1 171 ? 9.296 -3.039 -17.299 1.00 97.38 171 LEU A CA 1
ATOM 1381 C C . LEU A 1 171 ? 7.865 -3.589 -17.380 1.00 97.38 171 LEU A C 1
ATOM 1383 O O . LEU A 1 171 ? 7.664 -4.760 -17.080 1.00 97.38 171 LEU A O 1
ATOM 1387 N N . ARG A 1 172 ? 6.893 -2.792 -17.849 1.00 97.69 172 ARG A N 1
ATOM 1388 C CA . ARG A 1 172 ? 5.524 -3.275 -18.098 1.00 97.69 172 ARG A CA 1
ATOM 1389 C C . ARG A 1 172 ? 5.512 -4.455 -19.065 1.00 97.69 172 ARG A C 1
ATOM 1391 O O . ARG A 1 172 ? 4.878 -5.454 -18.774 1.00 97.69 172 ARG A O 1
ATOM 1398 N N . LYS A 1 173 ? 6.257 -4.379 -20.172 1.00 97.19 173 LYS A N 1
ATOM 1399 C CA . LYS A 1 173 ? 6.331 -5.484 -21.142 1.00 97.19 173 LYS A CA 1
ATOM 1400 C C . LYS A 1 173 ? 6.896 -6.773 -20.532 1.00 97.19 173 LYS A C 1
ATOM 1402 O O . LYS A 1 173 ? 6.444 -7.847 -20.897 1.00 97.19 173 LYS A O 1
ATOM 1407 N N . LEU A 1 174 ? 7.883 -6.667 -19.641 1.00 96.94 174 LEU A N 1
ATOM 1408 C CA . LEU A 1 174 ? 8.503 -7.830 -18.994 1.00 96.94 174 LEU A CA 1
ATOM 1409 C C . LEU A 1 174 ? 7.615 -8.482 -17.933 1.00 96.94 174 LEU A C 1
ATOM 1411 O O . LEU A 1 174 ? 7.736 -9.678 -17.717 1.00 96.94 174 LEU A O 1
ATOM 1415 N N . LEU A 1 175 ? 6.779 -7.695 -17.256 1.00 97.75 175 LEU A N 1
ATOM 1416 C CA . LEU A 1 175 ? 5.885 -8.185 -16.206 1.00 97.75 175 LEU A CA 1
ATOM 1417 C C . LEU A 1 175 ? 4.472 -8.520 -16.717 1.00 97.75 175 LEU A C 1
ATOM 1419 O O . LEU A 1 175 ? 3.639 -8.954 -15.930 1.00 97.75 175 LEU A O 1
ATOM 1423 N N . ALA A 1 176 ? 4.191 -8.282 -18.000 1.00 96.69 176 ALA A N 1
ATOM 1424 C CA . ALA A 1 176 ? 2.882 -8.517 -18.596 1.00 96.69 176 ALA A CA 1
ATOM 1425 C C . ALA A 1 176 ? 2.501 -10.002 -18.558 1.00 96.69 176 ALA A C 1
ATOM 1427 O O . ALA A 1 176 ? 3.354 -10.874 -18.725 1.00 96.69 176 ALA A O 1
ATOM 1428 N N . GLY A 1 177 ? 1.207 -10.281 -18.401 1.00 94.69 177 GLY A N 1
ATOM 1429 C CA . GLY A 1 177 ? 0.702 -11.654 -18.337 1.00 94.69 177 GLY A CA 1
ATOM 1430 C C . GLY A 1 177 ? 0.869 -12.291 -16.957 1.00 94.69 177 GLY A C 1
ATOM 1431 O O . GLY A 1 177 ? 0.820 -13.513 -16.841 1.00 94.69 177 GLY A O 1
ATOM 1432 N N . GLY A 1 178 ? 1.055 -11.476 -15.911 1.00 94.69 178 GLY A N 1
ATOM 1433 C CA . GLY A 1 178 ? 1.188 -11.949 -14.532 1.00 94.69 178 GLY A CA 1
ATOM 1434 C C . GLY A 1 178 ? 2.593 -12.413 -14.143 1.00 94.69 178 GLY A C 1
ATOM 1435 O O . GLY A 1 178 ? 2.756 -13.019 -13.081 1.00 94.69 178 GLY A O 1
ATOM 1436 N N . GLU A 1 179 ? 3.605 -12.118 -14.961 1.00 97.00 179 GLU A N 1
ATOM 1437 C CA . GLU A 1 179 ? 5.003 -12.387 -14.632 1.00 97.00 179 GLU A CA 1
ATOM 1438 C C . GLU A 1 179 ? 5.446 -11.591 -13.397 1.00 97.00 179 GLU A C 1
ATOM 1440 O O . GLU A 1 179 ? 5.027 -10.452 -13.155 1.00 97.00 179 GLU A O 1
ATOM 1445 N N . THR A 1 180 ? 6.325 -12.191 -12.591 1.00 97.38 180 THR A N 1
ATOM 1446 C CA . THR A 1 180 ? 6.828 -11.559 -11.365 1.00 97.38 180 THR A CA 1
ATOM 1447 C C . THR A 1 180 ? 8.341 -11.592 -11.303 1.00 97.38 180 THR A C 1
ATOM 1449 O O . THR A 1 180 ? 8.977 -12.573 -11.677 1.00 97.38 180 THR A O 1
ATOM 1452 N N . LEU A 1 181 ? 8.931 -10.512 -10.793 1.00 96.94 181 LEU A N 1
ATOM 1453 C CA . LEU A 1 181 ? 10.378 -10.397 -10.630 1.00 96.94 181 LEU A CA 1
ATOM 1454 C C . LEU A 1 181 ? 10.722 -9.937 -9.222 1.00 96.94 181 LEU A C 1
ATOM 1456 O O . LEU A 1 181 ? 10.077 -9.056 -8.642 1.00 96.94 181 LEU A O 1
ATOM 1460 N N . ARG A 1 182 ? 11.785 -10.509 -8.664 1.00 95.88 182 ARG A N 1
ATOM 1461 C CA . ARG A 1 182 ? 12.366 -10.042 -7.409 1.00 95.88 182 ARG A CA 1
ATOM 1462 C C . ARG A 1 182 ? 13.151 -8.758 -7.630 1.00 95.88 182 ARG A C 1
ATOM 1464 O O . ARG A 1 182 ? 13.711 -8.525 -8.698 1.00 95.88 182 ARG A O 1
ATOM 1471 N N . LEU A 1 183 ? 13.320 -7.967 -6.571 1.00 93.00 183 LEU A N 1
ATOM 1472 C CA . LEU A 1 183 ? 14.108 -6.731 -6.607 1.00 93.00 183 LEU A CA 1
ATOM 1473 C C . LEU A 1 183 ? 15.513 -6.939 -7.190 1.00 93.00 183 LEU A C 1
ATOM 1475 O O . LEU A 1 183 ? 15.986 -6.105 -7.953 1.00 93.00 183 LEU A O 1
ATOM 1479 N N . ARG A 1 184 ? 16.167 -8.054 -6.842 1.00 94.19 184 ARG A N 1
ATOM 1480 C CA . ARG A 1 184 ? 17.505 -8.399 -7.348 1.00 94.19 184 ARG A CA 1
ATOM 1481 C C . ARG A 1 184 ? 17.513 -8.645 -8.860 1.00 94.19 184 ARG A C 1
ATOM 1483 O O . ARG A 1 184 ? 18.451 -8.241 -9.532 1.00 94.19 184 ARG A O 1
ATOM 1490 N N . GLU A 1 185 ? 16.463 -9.278 -9.383 1.00 95.50 185 GLU A N 1
ATOM 1491 C CA . GLU A 1 185 ? 16.316 -9.565 -10.811 1.00 95.50 185 GLU A CA 1
ATOM 1492 C C . GLU A 1 185 ? 16.045 -8.262 -11.558 1.00 95.50 185 GLU A C 1
ATOM 1494 O O . GLU A 1 185 ? 16.726 -7.972 -12.533 1.00 95.50 185 GLU A O 1
ATOM 1499 N N . LEU A 1 186 ? 15.165 -7.408 -11.022 1.00 93.50 186 LEU A N 1
ATOM 1500 C CA . LEU A 1 186 ? 14.941 -6.061 -11.550 1.00 93.50 186 LEU A CA 1
ATOM 1501 C C . LEU A 1 186 ? 16.241 -5.250 -11.608 1.00 93.50 186 LEU A C 1
ATOM 1503 O O . LEU A 1 186 ? 16.553 -4.663 -12.638 1.00 93.50 186 LEU A O 1
ATOM 1507 N N . GLN A 1 187 ? 17.032 -5.254 -10.533 1.00 91.88 187 GLN A N 1
ATOM 1508 C CA . GLN A 1 187 ? 18.325 -4.563 -10.484 1.00 91.88 187 GLN A CA 1
ATOM 1509 C C . GLN A 1 187 ? 19.326 -5.097 -11.520 1.00 91.88 187 GLN A C 1
ATOM 1511 O O . GLN A 1 187 ? 20.085 -4.306 -12.082 1.00 91.88 187 GLN A O 1
ATOM 1516 N N . ALA A 1 188 ? 19.298 -6.400 -11.813 1.00 94.81 188 ALA A N 1
ATOM 1517 C CA . ALA A 1 188 ? 20.162 -7.027 -12.812 1.00 94.81 188 ALA A CA 1
ATOM 1518 C C . ALA A 1 188 ? 19.804 -6.651 -14.264 1.00 94.81 188 ALA A C 1
ATOM 1520 O O . ALA A 1 188 ? 20.672 -6.709 -15.131 1.00 94.81 188 ALA A O 1
ATOM 1521 N N . LEU A 1 189 ? 18.576 -6.185 -14.537 1.00 93.00 189 LEU A N 1
ATOM 1522 C CA . LEU A 1 189 ? 18.158 -5.706 -15.869 1.00 93.00 189 LEU A CA 1
ATOM 1523 C C . LEU A 1 189 ? 18.822 -4.378 -16.284 1.00 93.00 189 LEU A C 1
ATOM 1525 O O . LEU A 1 189 ? 18.654 -3.910 -17.413 1.00 93.00 189 LEU A O 1
ATOM 1529 N N . GLY A 1 190 ? 19.559 -3.747 -15.367 1.00 92.19 190 GLY A N 1
ATOM 1530 C CA . GLY A 1 190 ? 20.279 -2.506 -15.609 1.00 92.19 190 GLY A CA 1
ATOM 1531 C C . GLY A 1 190 ? 19.375 -1.276 -15.742 1.00 92.19 190 GLY A C 1
ATOM 1532 O O . GLY A 1 190 ? 18.144 -1.341 -15.776 1.00 92.19 190 GLY A O 1
ATOM 1533 N N . ARG A 1 191 ? 20.013 -0.104 -15.859 1.00 89.81 191 ARG A N 1
ATOM 1534 C CA . ARG A 1 191 ? 19.353 1.221 -15.819 1.00 89.81 191 ARG A CA 1
ATOM 1535 C C . ARG A 1 191 ? 18.368 1.492 -16.955 1.00 89.81 191 ARG A C 1
ATOM 1537 O O . ARG A 1 191 ? 17.626 2.472 -16.888 1.00 89.81 191 ARG A O 1
ATOM 1544 N N . ILE A 1 192 ? 18.392 0.656 -17.991 1.00 89.75 192 ILE A N 1
ATOM 1545 C CA . ILE A 1 192 ? 17.495 0.728 -19.144 1.00 89.75 192 ILE A CA 1
ATOM 1546 C C . ILE A 1 192 ? 16.072 0.298 -18.760 1.00 89.75 192 ILE A C 1
ATOM 1548 O O . ILE A 1 192 ? 15.114 0.794 -19.351 1.00 89.75 192 ILE A O 1
ATOM 1552 N N . VAL A 1 193 ? 15.936 -0.604 -17.783 1.00 91.06 193 VAL A N 1
ATOM 1553 C CA . VAL A 1 193 ? 14.645 -1.117 -17.301 1.00 91.06 193 VAL A CA 1
ATOM 1554 C C . VAL A 1 193 ? 14.401 -0.704 -15.853 1.00 91.06 193 VAL A C 1
ATOM 1556 O O . VAL A 1 193 ? 13.321 -0.222 -15.518 1.00 91.06 193 VAL A O 1
ATOM 1559 N N . TRP A 1 194 ? 15.410 -0.838 -14.992 1.00 92.00 194 TRP A N 1
ATOM 1560 C CA . TRP A 1 194 ? 15.292 -0.560 -13.567 1.00 92.00 194 TRP A CA 1
ATOM 1561 C C . TRP A 1 194 ? 16.285 0.509 -13.125 1.00 92.00 194 TRP A C 1
ATOM 1563 O O . TRP A 1 194 ? 17.502 0.317 -13.123 1.00 92.00 194 TRP A O 1
ATOM 1573 N N . ARG A 1 195 ? 15.753 1.655 -12.709 1.00 89.38 195 ARG A N 1
ATOM 1574 C CA . ARG A 1 195 ? 16.520 2.774 -12.158 1.00 89.38 195 ARG A CA 1
ATOM 1575 C C . ARG A 1 195 ? 15.792 3.373 -10.954 1.00 89.38 195 ARG A C 1
ATOM 1577 O O . ARG A 1 195 ? 14.590 3.139 -10.790 1.00 89.38 195 ARG A O 1
ATOM 1584 N N . PRO A 1 196 ? 16.490 4.142 -10.098 1.00 83.88 196 PRO A N 1
ATOM 1585 C CA . PRO A 1 196 ? 15.828 4.901 -9.045 1.00 83.88 196 PRO A CA 1
ATOM 1586 C C . PRO A 1 196 ? 14.660 5.709 -9.625 1.00 83.88 196 PRO A C 1
ATOM 1588 O O . PRO A 1 196 ? 14.816 6.392 -10.633 1.00 83.88 196 PRO A O 1
ATOM 1591 N N . GLY A 1 197 ? 13.477 5.563 -9.031 1.00 87.62 197 GLY A N 1
ATOM 1592 C CA . GLY A 1 197 ? 12.254 6.219 -9.498 1.00 87.62 197 GLY A CA 1
ATOM 1593 C C . GLY A 1 197 ? 11.385 5.409 -10.470 1.00 87.62 197 GLY A C 1
ATOM 1594 O O . GLY A 1 197 ? 10.206 5.733 -10.571 1.00 87.62 197 GLY A O 1
ATOM 1595 N N . THR A 1 198 ? 11.857 4.325 -11.115 1.00 91.88 198 THR A N 1
ATOM 1596 C CA . THR A 1 198 ? 11.023 3.542 -12.069 1.00 91.88 198 THR A CA 1
ATOM 1597 C C . THR A 1 198 ? 9.695 3.092 -11.445 1.00 91.88 198 THR A C 1
ATOM 1599 O O . THR A 1 198 ? 8.645 3.201 -12.072 1.00 91.88 198 THR A O 1
ATOM 1602 N N . ALA A 1 199 ? 9.716 2.667 -10.177 1.00 90.81 199 ALA A N 1
ATOM 1603 C CA . ALA A 1 199 ? 8.531 2.232 -9.427 1.00 90.81 199 ALA A CA 1
ATOM 1604 C C . ALA A 1 199 ? 7.475 3.338 -9.181 1.00 90.81 199 ALA A C 1
ATOM 1606 O O . ALA A 1 199 ? 6.389 3.055 -8.682 1.00 90.81 199 ALA A O 1
ATOM 1607 N N . ILE A 1 200 ? 7.778 4.602 -9.496 1.00 94.94 200 ILE A N 1
ATOM 1608 C CA . ILE A 1 200 ? 6.814 5.713 -9.462 1.00 94.94 200 ILE A CA 1
ATOM 1609 C C . ILE A 1 200 ? 6.046 5.820 -10.795 1.00 94.94 200 ILE A C 1
ATOM 1611 O O . ILE A 1 200 ? 4.912 6.296 -10.811 1.00 94.94 200 ILE A O 1
ATOM 1615 N N . TRP A 1 201 ? 6.626 5.343 -11.905 1.00 96.12 201 TRP A N 1
ATOM 1616 C CA . TRP A 1 201 ? 6.016 5.343 -13.246 1.00 96.12 201 TRP A CA 1
ATOM 1617 C C . TRP A 1 201 ? 5.367 4.009 -13.631 1.00 96.12 201 TRP A C 1
ATOM 1619 O O . TRP A 1 201 ? 4.700 3.938 -14.668 1.00 96.12 201 TRP A O 1
ATOM 1629 N N . VAL A 1 202 ? 5.547 2.971 -12.815 1.00 96.56 202 VAL A N 1
ATOM 1630 C CA . VAL A 1 202 ? 4.916 1.658 -12.972 1.00 96.56 202 VAL A CA 1
ATOM 1631 C C . VAL A 1 202 ? 4.102 1.355 -11.726 1.00 96.56 202 VAL A C 1
ATOM 1633 O O . VAL A 1 202 ? 4.608 1.460 -10.609 1.00 96.56 202 VAL A O 1
ATOM 1636 N N . ASP A 1 203 ? 2.850 0.964 -11.926 1.00 96.81 203 ASP A N 1
ATOM 1637 C CA . ASP A 1 203 ? 1.934 0.589 -10.855 1.00 96.81 203 ASP A CA 1
ATOM 1638 C C . ASP A 1 203 ? 2.269 -0.839 -10.395 1.00 96.81 203 ASP A C 1
ATOM 1640 O O . ASP A 1 203 ? 1.662 -1.821 -10.810 1.00 96.81 203 ASP A O 1
ATOM 1644 N N . LEU A 1 204 ? 3.335 -0.950 -9.595 1.00 97.19 204 LEU A N 1
ATOM 1645 C CA . LEU A 1 204 ? 3.823 -2.214 -9.047 1.00 97.19 204 LEU A CA 1
ATOM 1646 C C . LEU A 1 204 ? 3.116 -2.555 -7.734 1.00 97.19 204 LEU A C 1
ATOM 1648 O O . LEU A 1 204 ? 3.030 -1.724 -6.820 1.00 97.19 204 LEU A O 1
ATOM 1652 N N . VAL A 1 205 ? 2.722 -3.817 -7.605 1.00 97.50 205 VAL A N 1
ATOM 1653 C CA . VAL A 1 205 ? 2.299 -4.432 -6.342 1.00 97.50 205 VAL A CA 1
ATOM 1654 C C . VAL A 1 205 ? 3.380 -5.374 -5.826 1.00 97.50 205 VAL A C 1
ATOM 1656 O O . VAL A 1 205 ? 4.228 -5.848 -6.582 1.00 97.50 205 VAL A O 1
ATOM 1659 N N . ARG A 1 206 ? 3.361 -5.633 -4.520 1.00 96.75 206 ARG A N 1
ATOM 1660 C CA . ARG A 1 206 ? 4.205 -6.631 -3.866 1.00 96.75 206 ARG A CA 1
ATOM 1661 C C . ARG A 1 206 ? 3.419 -7.925 -3.748 1.00 96.75 206 ARG A C 1
ATOM 1663 O O . ARG A 1 206 ? 2.355 -7.944 -3.130 1.00 96.75 206 ARG A O 1
ATOM 1670 N N . VAL A 1 207 ? 3.933 -8.974 -4.374 1.00 96.94 207 VAL A N 1
ATOM 1671 C CA . VAL A 1 207 ? 3.214 -10.236 -4.550 1.00 96.94 207 VAL A CA 1
ATOM 1672 C C . VAL A 1 207 ? 3.541 -11.184 -3.386 1.00 96.94 207 VAL A C 1
ATOM 1674 O O . VAL A 1 207 ? 4.724 -11.441 -3.123 1.00 96.94 207 VAL A O 1
ATOM 1677 N N . PRO A 1 208 ? 2.538 -11.709 -2.654 1.00 94.19 208 PRO A N 1
ATOM 1678 C CA . PRO A 1 208 ? 2.762 -12.704 -1.612 1.00 94.19 208 PRO A CA 1
ATOM 1679 C C . PRO A 1 208 ? 3.444 -13.964 -2.187 1.00 94.19 208 PRO A C 1
ATOM 1681 O O . PRO A 1 208 ? 3.284 -14.276 -3.363 1.00 94.19 208 PRO A O 1
ATOM 1684 N N . PRO A 1 209 ? 4.244 -14.690 -1.387 1.00 90.62 209 PRO A N 1
ATOM 1685 C CA . PRO A 1 209 ? 4.354 -14.572 0.067 1.00 90.62 209 PRO A CA 1
ATOM 1686 C C . PRO A 1 209 ? 5.296 -13.448 0.532 1.00 90.62 209 PRO A C 1
ATOM 1688 O O . PRO A 1 209 ? 5.521 -13.304 1.730 1.00 90.62 209 PRO A O 1
ATOM 1691 N N . SER A 1 210 ? 5.866 -12.661 -0.386 1.00 89.12 210 SER A N 1
ATOM 1692 C CA . SER A 1 210 ? 6.730 -11.518 -0.075 1.00 89.12 210 SER A CA 1
ATOM 1693 C C . SER A 1 210 ? 5.975 -10.433 0.706 1.00 89.12 210 SER A C 1
ATOM 1695 O O . SER A 1 210 ? 4.833 -10.114 0.391 1.00 89.12 210 SER A O 1
ATOM 1697 N N . GLY A 1 211 ? 6.605 -9.859 1.733 1.00 90.19 211 GLY A N 1
ATOM 1698 C CA . GLY A 1 211 ? 6.022 -8.776 2.536 1.00 90.19 211 GLY A CA 1
ATOM 1699 C C . GLY A 1 211 ? 4.979 -9.208 3.558 1.00 90.19 211 GLY A C 1
ATOM 1700 O O . GLY A 1 211 ? 4.194 -8.387 4.034 1.00 90.19 211 GLY A O 1
ATOM 1701 N N . THR A 1 212 ? 5.007 -10.484 3.931 1.00 94.38 212 THR A N 1
ATOM 1702 C CA . THR A 1 212 ? 4.192 -11.053 5.007 1.00 94.38 212 THR A CA 1
ATOM 1703 C C . THR A 1 212 ? 4.935 -11.039 6.346 1.00 94.38 212 THR A C 1
ATOM 1705 O O . THR A 1 212 ? 6.101 -10.645 6.418 1.00 94.38 212 THR A O 1
ATOM 1708 N N . TRP A 1 213 ? 4.278 -11.452 7.435 1.00 94.38 213 TRP A N 1
ATOM 1709 C CA . TRP A 1 213 ? 4.914 -11.514 8.757 1.00 94.38 213 TRP A CA 1
ATOM 1710 C C . TRP A 1 213 ? 6.143 -12.434 8.778 1.00 94.38 213 TRP A C 1
ATOM 1712 O O . TRP A 1 213 ? 7.198 -12.042 9.285 1.00 94.38 213 TRP A O 1
ATOM 1722 N N . GLU A 1 214 ? 6.007 -13.632 8.204 1.00 91.62 214 GLU A N 1
ATOM 1723 C CA . GLU A 1 214 ? 7.074 -14.639 8.161 1.00 91.62 214 GLU A CA 1
ATOM 1724 C C . GLU A 1 214 ? 8.095 -14.342 7.054 1.00 91.62 214 GLU A C 1
ATOM 1726 O O . GLU A 1 214 ? 9.292 -14.571 7.219 1.00 91.62 214 GLU A O 1
ATOM 1731 N N . ARG A 1 215 ? 7.666 -13.738 5.936 1.00 90.69 215 ARG A N 1
ATOM 1732 C CA . ARG A 1 215 ? 8.563 -13.290 4.859 1.00 90.69 215 ARG A CA 1
ATOM 1733 C C . ARG A 1 215 ? 8.550 -11.773 4.739 1.00 90.69 215 ARG A C 1
ATOM 1735 O O . ARG A 1 215 ? 8.042 -11.201 3.777 1.00 90.69 215 ARG A O 1
ATOM 1742 N N . ARG A 1 216 ? 9.168 -11.119 5.723 1.00 89.69 216 ARG A N 1
ATOM 1743 C CA . ARG A 1 216 ? 9.148 -9.652 5.896 1.00 89.69 216 ARG A CA 1
ATOM 1744 C C . ARG A 1 216 ? 9.724 -8.875 4.719 1.00 89.69 216 ARG A C 1
ATOM 1746 O O . ARG A 1 216 ? 9.348 -7.725 4.496 1.00 89.69 216 ARG A O 1
ATOM 1753 N N . ARG A 1 217 ? 10.654 -9.482 3.975 1.00 89.50 217 ARG A N 1
ATOM 1754 C CA . ARG A 1 217 ? 11.207 -8.881 2.763 1.00 89.50 217 ARG A CA 1
ATOM 1755 C C . ARG A 1 217 ? 10.131 -8.901 1.684 1.00 89.50 217 ARG A C 1
ATOM 1757 O O . ARG A 1 217 ? 9.709 -9.965 1.256 1.00 89.50 217 ARG A O 1
ATOM 1764 N N . ALA A 1 218 ? 9.715 -7.711 1.280 1.00 87.44 218 ALA A N 1
ATOM 1765 C CA . ALA A 1 218 ? 8.643 -7.483 0.325 1.00 87.44 218 ALA A CA 1
ATOM 1766 C C . ALA A 1 218 ? 9.219 -7.208 -1.084 1.00 87.44 218 ALA A C 1
ATOM 1768 O O . ALA A 1 218 ? 8.993 -6.160 -1.672 1.00 87.44 218 ALA A O 1
ATOM 1769 N N . ASP A 1 219 ? 10.106 -8.073 -1.563 1.00 93.38 219 ASP A N 1
ATOM 1770 C CA . ASP A 1 219 ? 10.917 -7.901 -2.768 1.00 93.38 219 ASP A CA 1
ATOM 1771 C C . ASP A 1 219 ? 10.366 -8.531 -4.052 1.00 93.38 219 ASP A C 1
ATOM 1773 O O . ASP A 1 219 ? 11.009 -8.345 -5.077 1.00 93.38 219 ASP A O 1
ATOM 1777 N N . LEU A 1 220 ? 9.250 -9.262 -4.030 1.00 96.69 220 LEU A N 1
ATOM 1778 C CA . LEU A 1 220 ? 8.629 -9.816 -5.240 1.00 96.69 220 LEU A CA 1
ATOM 1779 C C . LEU A 1 220 ? 7.606 -8.828 -5.806 1.00 96.69 220 LEU A C 1
ATOM 1781 O O . LEU A 1 220 ? 6.690 -8.426 -5.087 1.00 96.69 220 LEU A O 1
ATOM 1785 N N . TYR A 1 221 ? 7.755 -8.448 -7.072 1.00 97.44 221 TYR A N 1
ATOM 1786 C CA . TYR A 1 221 ? 6.918 -7.449 -7.730 1.00 97.44 221 TYR A CA 1
ATOM 1787 C C . TYR A 1 221 ? 6.169 -8.028 -8.926 1.00 97.44 221 TYR A C 1
ATOM 1789 O O . TYR A 1 221 ? 6.730 -8.820 -9.677 1.00 97.44 221 TYR A O 1
ATOM 1797 N N . GLY A 1 222 ? 4.938 -7.559 -9.115 1.00 97.94 222 GLY A N 1
ATOM 1798 C CA . GLY A 1 222 ? 4.122 -7.773 -10.310 1.00 97.94 222 GLY A CA 1
ATOM 1799 C C . GLY A 1 222 ? 3.383 -6.488 -10.691 1.00 97.94 222 GLY A C 1
ATOM 1800 O O . GLY A 1 222 ? 3.416 -5.502 -9.939 1.00 97.94 222 GLY A O 1
ATOM 1801 N N . LEU A 1 223 ? 2.732 -6.478 -11.854 1.00 98.31 223 LEU A N 1
ATOM 1802 C CA . LEU A 1 223 ? 1.875 -5.364 -12.263 1.00 98.31 223 LEU A CA 1
ATOM 1803 C C . LEU A 1 223 ? 0.558 -5.386 -11.493 1.00 98.31 223 LEU A C 1
ATOM 1805 O O . LEU A 1 223 ? -0.056 -6.435 -11.323 1.00 98.31 223 LEU A O 1
ATOM 1809 N N . ALA A 1 224 ? 0.106 -4.212 -11.057 1.00 97.81 224 ALA A N 1
ATOM 1810 C CA . ALA A 1 224 ? -1.206 -4.073 -10.443 1.00 97.81 224 ALA A CA 1
ATOM 1811 C C . ALA A 1 224 ? -2.335 -4.479 -11.399 1.00 97.81 224 ALA A C 1
ATOM 1813 O O . ALA A 1 224 ? -3.298 -5.076 -10.946 1.00 97.81 224 ALA A O 1
ATOM 1814 N N . GLU A 1 225 ? -2.194 -4.179 -12.695 1.00 96.56 225 GLU A N 1
ATOM 1815 C CA . GLU A 1 225 ? -3.180 -4.481 -13.747 1.00 96.56 225 GLU A CA 1
ATOM 1816 C C . GLU A 1 225 ? -3.425 -5.985 -13.925 1.00 96.56 225 GLU A C 1
ATOM 1818 O O . GLU A 1 225 ? -4.550 -6.379 -14.195 1.00 96.56 225 GLU A O 1
ATOM 1823 N N . ASP A 1 226 ? -2.399 -6.818 -13.723 1.00 96.75 226 ASP A N 1
ATOM 1824 C CA . ASP A 1 226 ? -2.520 -8.280 -13.818 1.00 96.75 226 ASP A CA 1
ATOM 1825 C C . ASP A 1 226 ? -2.889 -8.923 -12.468 1.00 96.75 226 ASP A C 1
ATOM 1827 O O . ASP A 1 226 ? -3.384 -10.052 -12.398 1.00 96.75 226 ASP A O 1
ATOM 1831 N N . TRP A 1 227 ? -2.587 -8.235 -11.362 1.00 96.31 227 TRP A N 1
ATOM 1832 C CA . TRP A 1 227 ? -2.809 -8.761 -10.019 1.00 96.31 227 TRP A CA 1
ATOM 1833 C C . TRP A 1 227 ? -4.237 -8.531 -9.513 1.00 96.31 227 TRP A C 1
ATOM 1835 O O . TRP A 1 227 ? -4.780 -9.421 -8.851 1.00 96.31 227 TRP A O 1
ATOM 1845 N N . LEU A 1 228 ? -4.802 -7.348 -9.781 1.00 94.75 228 LEU A N 1
ATOM 1846 C CA . LEU A 1 228 ? -6.107 -6.873 -9.299 1.00 94.75 228 LEU A CA 1
ATOM 1847 C C . LEU A 1 228 ? -7.242 -7.194 -10.266 1.00 94.75 228 LEU A C 1
ATOM 1849 O O . LEU A 1 228 ? -8.270 -7.698 -9.762 1.00 94.75 228 LEU A O 1
#

Radius of gyration: 22.02 Å; chains: 1; bounding box: 50×59×44 Å

pLDDT: mean 83.23, std 23.55, range [28.28, 98.62]

Secondary structure (DSSP, 8-state):
--SSTTTGGGG---------SS--------TT---HHHHHH------SS---PPPHHHHHHHHHHHTT-SS-B---HHHHHHHH--EE-SSHHHHHHHHHTTBTT--HHHHHHHHHTTSEEEEE-GGGSEEEEEHHHHHHHHHHHHHHHHHHHHHHH---HHHHHHHHHHHHHHHTTT--EEHHHHHHT-TTT--TTHHHHS-EEEPTTTTSSSS----EEEEHHHH-